Protein AF-A0A9D8XYV6-F1 (afdb_monomer_lite)

pLDDT: mean 86.16, std 15.62, range [28.81, 98.69]

Foldseek 3Di:
DDDDDDDDDPPAPQDLALVVFDDLCPDPVNVPPPVVVLVVLLDQDAAPPQKFKDKQNHTFDWDDDDPPDRDRHSSSSSLVVNEDTEGEDEADAEEMEMEIEHADAEHRYEYEYEYDAPGEYEYEYEYEYAHAYEYEYEYEYEHLYEYEYEYEYAYAYEYEYEEEYEAEANYHYHYHYHYPHYPYYDHHYYYDYHHDD

Sequence (197 aa):
MKEYDALSEPEGISSFDPKAFKDLKKSEEWKYDPIEKVEEFLQPFQPSGCACVLLNGTLVPEGDGQKLLTPKDKVEAQAFSILKRRFRIEIPEGKSRIEVKNEGEEDCILLSLYAKADQNSNVLLTFDGKGKAIYFLEVEAEEESYVSITVLCQGEGERFVYDTTRISSMAKVKRNLLCLGAKFTRYASRAFFSGSH

Radius of gyration: 16.91 Å; chains: 1; bounding box: 41×46×39 Å

Structure (mmCIF, N/CA/C/O backbone):
data_AF-A0A9D8XYV6-F1
#
_entry.id   AF-A0A9D8XYV6-F1
#
loop_
_atom_site.group_PDB
_atom_site.id
_atom_site.type_symbol
_atom_site.label_atom_id
_atom_site.label_alt_id
_atom_site.label_comp_id
_atom_site.label_asym_id
_atom_site.label_entity_id
_atom_site.label_seq_id
_atom_site.pdbx_PDB_ins_code
_atom_site.Cartn_x
_atom_site.Cartn_y
_atom_site.Cartn_z
_atom_site.occupancy
_atom_site.B_iso_or_equiv
_atom_site.auth_seq_id
_atom_site.auth_comp_id
_atom_site.auth_asym_id
_atom_site.auth_atom_id
_atom_site.pdbx_PDB_model_num
ATOM 1 N N . MET A 1 1 ? -17.929 -32.591 15.898 1.00 30.91 1 MET A N 1
ATOM 2 C CA . MET A 1 1 ? -17.000 -31.449 15.985 1.00 30.91 1 MET A CA 1
ATOM 3 C C . MET A 1 1 ? -15.763 -31.836 15.206 1.00 30.91 1 MET A C 1
ATOM 5 O O . MET A 1 1 ? -15.087 -32.762 15.628 1.00 30.91 1 MET A O 1
ATOM 9 N N . LYS A 1 2 ? -15.552 -31.254 14.024 1.00 28.81 2 LYS A N 1
ATOM 10 C CA . LYS A 1 2 ? -14.270 -31.357 13.326 1.00 28.81 2 LYS A CA 1
ATOM 11 C C . LYS A 1 2 ? -13.543 -30.047 13.590 1.00 28.81 2 LYS A C 1
ATOM 13 O O . LYS A 1 2 ? -14.091 -28.995 13.276 1.00 28.81 2 LYS A O 1
ATOM 18 N N . GLU A 1 3 ? -12.385 -30.139 14.229 1.00 29.31 3 GLU A N 1
ATOM 19 C CA . GLU A 1 3 ? -11.374 -29.088 14.206 1.00 29.31 3 GLU A CA 1
ATOM 20 C C . GLU A 1 3 ? -11.062 -28.805 12.732 1.00 29.31 3 GLU A C 1
ATOM 22 O O . GLU A 1 3 ? -10.798 -29.731 11.963 1.00 29.31 3 GLU A O 1
ATOM 27 N N . TYR A 1 4 ? -11.217 -27.551 12.314 1.00 36.53 4 TYR A N 1
ATOM 28 C CA . TYR A 1 4 ? -10.799 -27.110 10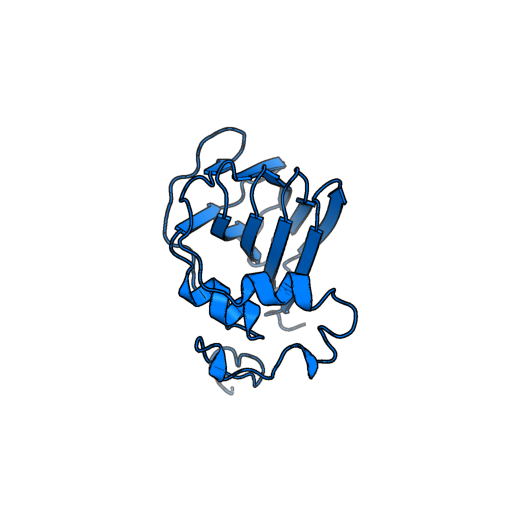.991 1.00 36.53 4 TYR A CA 1
ATOM 29 C C . TYR A 1 4 ? -9.445 -26.433 11.152 1.00 36.53 4 TYR A C 1
ATOM 31 O O . TYR A 1 4 ? -9.344 -25.346 11.719 1.00 36.53 4 TYR A O 1
ATOM 39 N N . ASP A 1 5 ? -8.424 -27.154 10.695 1.00 33.38 5 ASP A N 1
ATOM 40 C CA . ASP A 1 5 ? -7.041 -26.716 10.591 1.00 33.38 5 ASP A CA 1
ATOM 41 C C . ASP A 1 5 ? -6.910 -25.395 9.821 1.00 33.38 5 ASP A C 1
ATOM 43 O O . ASP A 1 5 ? -7.713 -25.059 8.948 1.00 33.38 5 ASP A O 1
ATOM 47 N N . ALA A 1 6 ? -5.857 -24.665 10.183 1.00 38.84 6 ALA A N 1
ATOM 48 C CA . ALA A 1 6 ? -5.434 -23.380 9.653 1.00 38.84 6 ALA A CA 1
ATOM 49 C C . ALA A 1 6 ? -5.696 -23.181 8.146 1.00 38.84 6 ALA A C 1
ATOM 51 O O . ALA A 1 6 ? -5.304 -23.999 7.318 1.00 38.84 6 ALA A O 1
ATOM 52 N N . LEU A 1 7 ? -6.311 -22.031 7.836 1.00 41.44 7 LEU A N 1
ATOM 53 C CA . LEU A 1 7 ? -6.153 -21.216 6.623 1.00 41.44 7 LEU A CA 1
ATOM 54 C C . LEU A 1 7 ? -5.428 -21.931 5.468 1.00 41.44 7 LEU A C 1
ATOM 56 O O . LEU A 1 7 ? -4.206 -21.845 5.351 1.00 41.44 7 LEU A O 1
ATOM 60 N N . SER A 1 8 ? -6.169 -22.585 4.575 1.00 37.12 8 SER A N 1
ATOM 61 C CA . SER A 1 8 ? -5.590 -22.951 3.282 1.00 37.12 8 SER A CA 1
ATOM 62 C C . SER A 1 8 ? -5.507 -21.690 2.425 1.00 37.12 8 SER A C 1
ATOM 64 O O . SER A 1 8 ? -6.519 -21.148 1.975 1.00 37.12 8 SER A O 1
ATOM 66 N N . GLU A 1 9 ? -4.285 -21.190 2.221 1.00 46.75 9 GLU A N 1
ATOM 67 C CA . GLU A 1 9 ? -3.995 -20.307 1.092 1.00 46.75 9 GLU A CA 1
ATOM 68 C C . GLU A 1 9 ? -4.494 -20.995 -0.194 1.00 46.75 9 GLU A C 1
ATOM 70 O O . GLU A 1 9 ? -4.395 -22.223 -0.297 1.00 46.75 9 GLU A O 1
ATOM 75 N N . PRO A 1 10 ? -5.060 -20.261 -1.172 1.00 42.19 10 PRO A N 1
ATOM 76 C CA . PRO A 1 10 ? -5.434 -20.870 -2.445 1.00 42.19 10 PRO A CA 1
ATOM 77 C C . PRO A 1 10 ? -4.218 -21.599 -3.025 1.00 42.19 10 PRO A C 1
ATOM 79 O O . PRO A 1 10 ? -3.118 -21.057 -2.937 1.00 42.19 10 PRO A O 1
ATOM 82 N N . GLU A 1 11 ? -4.425 -22.795 -3.597 1.00 45.16 11 GLU A N 1
ATOM 83 C CA . GLU A 1 11 ? -3.400 -23.633 -4.241 1.00 45.16 11 GLU A CA 1
ATOM 84 C C . GLU A 1 11 ? -2.653 -22.843 -5.328 1.00 45.16 11 GLU A C 1
ATOM 86 O O . GLU A 1 11 ? -2.972 -22.852 -6.516 1.00 45.16 11 GLU A O 1
ATOM 91 N N . GLY A 1 12 ? -1.668 -22.086 -4.882 1.00 50.25 12 GLY A N 1
ATOM 92 C CA . GLY A 1 12 ? -0.782 -21.252 -5.653 1.00 50.25 12 GLY A CA 1
ATOM 93 C C . GLY A 1 12 ? 0.632 -21.653 -5.296 1.00 50.25 12 GLY A C 1
ATOM 94 O O . GLY A 1 12 ? 0.902 -22.238 -4.249 1.00 50.25 12 GLY A O 1
ATOM 95 N N . ILE A 1 13 ? 1.548 -21.374 -6.206 1.00 52.41 13 ILE A N 1
ATOM 96 C CA . ILE A 1 13 ? 2.966 -21.621 -6.003 1.00 52.41 13 ILE A CA 1
ATOM 97 C C . ILE A 1 13 ? 3.395 -20.840 -4.753 1.00 52.41 13 ILE A C 1
ATOM 99 O O . ILE A 1 13 ? 3.546 -19.624 -4.805 1.00 52.41 13 ILE A O 1
ATOM 103 N N . SER A 1 14 ? 3.587 -21.531 -3.627 1.00 60.66 14 SER A N 1
ATOM 104 C CA . SER A 1 14 ? 4.081 -20.950 -2.376 1.00 60.66 14 SER A CA 1
ATOM 105 C C . SER A 1 14 ? 5.594 -20.728 -2.478 1.00 60.66 14 SER A C 1
ATOM 107 O O . SER A 1 14 ? 6.389 -21.350 -1.770 1.00 60.66 14 SER A O 1
ATOM 109 N N . SER A 1 15 ? 6.011 -19.908 -3.443 1.00 69.50 15 SER A N 1
ATOM 110 C CA . SER A 1 15 ? 7.413 -19.630 -3.737 1.00 69.50 15 SER A CA 1
ATOM 111 C C . SER A 1 15 ? 7.666 -18.134 -3.764 1.00 69.50 15 SER A C 1
ATOM 113 O O . SER A 1 15 ? 6.905 -17.361 -4.334 1.00 69.50 15 SER A O 1
ATOM 115 N N . PHE A 1 16 ? 8.796 -17.742 -3.188 1.00 78.12 16 PHE A N 1
ATOM 116 C CA . PHE A 1 16 ? 9.354 -16.402 -3.339 1.00 78.12 16 PHE A CA 1
ATOM 117 C C . PHE A 1 16 ? 10.408 -16.344 -4.455 1.00 78.12 16 PHE A C 1
ATOM 119 O O . PHE A 1 16 ? 10.990 -15.288 -4.680 1.00 78.12 16 PHE A O 1
ATOM 126 N N . ASP A 1 17 ? 10.658 -17.459 -5.155 1.00 82.38 17 ASP A N 1
ATOM 127 C CA . ASP A 1 17 ? 11.537 -17.503 -6.324 1.00 82.38 17 ASP A CA 1
ATOM 128 C C . ASP A 1 17 ? 10.758 -17.085 -7.585 1.00 82.38 17 ASP A C 1
ATOM 130 O O . ASP A 1 17 ? 9.853 -17.817 -8.005 1.00 82.38 17 ASP A O 1
ATOM 134 N N . PRO A 1 18 ? 11.126 -15.971 -8.250 1.00 83.94 18 PRO A N 1
ATOM 135 C CA . PRO A 1 18 ? 10.510 -15.550 -9.508 1.00 83.94 18 PRO A CA 1
ATOM 136 C C . PRO A 1 18 ? 10.532 -16.635 -10.596 1.00 83.94 18 PRO A C 1
ATOM 138 O O . PRO A 1 18 ? 9.658 -16.663 -11.463 1.00 83.94 18 PRO A O 1
ATOM 141 N N . LYS A 1 19 ? 11.507 -17.553 -10.579 1.00 85.25 19 LYS A N 1
ATOM 142 C CA . LYS A 1 19 ? 11.600 -18.647 -11.562 1.00 85.25 19 LYS A CA 1
ATOM 143 C C . LYS A 1 19 ? 10.505 -19.697 -11.406 1.00 85.25 19 LYS A C 1
ATOM 145 O O . LYS A 1 19 ? 10.274 -20.453 -12.345 1.00 85.25 19 LYS A O 1
ATOM 150 N N . ALA A 1 20 ? 9.833 -19.741 -10.259 1.00 85.75 20 ALA A N 1
ATOM 151 C CA . ALA A 1 20 ? 8.717 -20.649 -10.041 1.00 85.75 20 ALA A CA 1
ATOM 152 C C . ALA A 1 20 ? 7.440 -20.194 -10.776 1.00 85.75 20 ALA A C 1
ATOM 154 O O . ALA A 1 20 ? 6.531 -20.994 -10.958 1.00 85.75 20 ALA A O 1
ATOM 155 N N . PHE A 1 21 ? 7.364 -18.940 -11.237 1.00 84.62 21 PHE A N 1
ATOM 156 C CA . PHE A 1 21 ? 6.169 -18.367 -11.860 1.00 84.62 21 PHE A CA 1
ATOM 157 C C . PHE A 1 21 ? 6.215 -18.409 -13.393 1.00 84.62 21 PHE A C 1
ATOM 159 O O . PHE A 1 21 ? 7.282 -18.385 -14.011 1.00 84.62 21 PHE A O 1
ATOM 166 N N . LYS A 1 22 ? 5.030 -18.436 -14.023 1.00 84.00 22 LYS A N 1
ATOM 167 C CA . LYS A 1 22 ? 4.887 -18.359 -15.488 1.00 84.00 22 LYS A CA 1
ATOM 168 C C . LYS A 1 22 ? 5.475 -17.050 -16.028 1.00 84.00 22 LYS A C 1
ATOM 170 O O . LYS A 1 22 ? 5.443 -16.016 -15.365 1.00 84.00 22 LYS A O 1
ATOM 175 N N . ASP A 1 23 ? 5.956 -17.087 -17.269 1.00 82.56 23 ASP A N 1
ATOM 176 C CA . ASP A 1 23 ? 6.369 -15.874 -17.979 1.00 82.56 23 ASP A CA 1
ATOM 177 C C . ASP A 1 23 ? 5.194 -14.900 -18.123 1.00 82.56 23 ASP A C 1
ATOM 179 O O . ASP A 1 23 ? 4.097 -15.308 -18.510 1.00 82.56 23 ASP A O 1
ATOM 183 N N . LEU A 1 24 ? 5.441 -13.606 -17.893 1.00 83.69 24 LEU A N 1
ATOM 184 C CA . LEU A 1 24 ? 4.406 -12.564 -17.949 1.00 83.69 24 LEU A CA 1
ATOM 185 C C . LEU A 1 24 ? 3.713 -12.515 -19.318 1.00 83.69 24 LEU A C 1
ATOM 187 O O . LEU A 1 24 ? 2.492 -12.464 -19.388 1.00 83.69 24 LEU A O 1
ATOM 191 N N . LYS A 1 25 ? 4.481 -12.673 -20.405 1.00 81.19 25 LYS A N 1
ATOM 192 C CA . LYS A 1 25 ? 3.982 -12.749 -21.794 1.00 81.19 25 LYS A CA 1
ATOM 193 C C . LYS A 1 25 ? 2.989 -13.886 -22.052 1.00 81.19 25 LYS A C 1
ATOM 195 O O . LYS A 1 25 ? 2.270 -13.848 -23.044 1.00 81.19 25 LYS A O 1
ATOM 200 N N . LYS A 1 26 ? 2.973 -14.913 -21.200 1.00 82.62 26 LYS A N 1
ATOM 201 C CA . LYS A 1 26 ? 2.073 -16.072 -21.298 1.00 82.62 26 LYS A CA 1
ATOM 202 C C . LYS A 1 26 ? 0.931 -16.010 -20.278 1.00 82.62 26 LYS A C 1
ATOM 204 O O . LYS A 1 26 ? 0.163 -16.965 -20.184 1.00 82.62 26 LYS A O 1
ATOM 209 N N . SER A 1 27 ? 0.850 -14.945 -19.479 1.00 80.75 27 SER A N 1
ATOM 210 C CA . SER A 1 27 ? -0.185 -14.765 -18.465 1.00 80.75 27 SER A CA 1
ATOM 211 C C . SER A 1 27 ? -1.312 -13.882 -18.995 1.00 80.75 27 SER A C 1
ATOM 213 O O . SER A 1 27 ? -1.070 -12.759 -19.434 1.00 80.75 27 SER A O 1
ATOM 215 N N . GLU A 1 28 ? -2.556 -14.361 -18.907 1.00 83.06 28 GLU A N 1
ATOM 216 C CA . GLU A 1 28 ? -3.732 -13.559 -19.274 1.00 83.06 28 GLU A CA 1
ATOM 217 C C . GLU A 1 28 ? -3.875 -12.305 -18.391 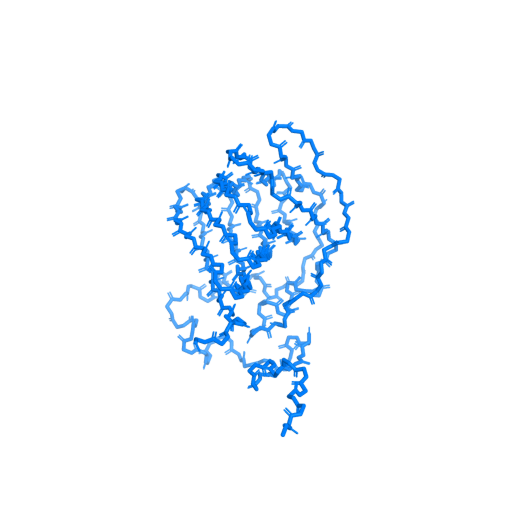1.00 83.06 28 GLU A C 1
ATOM 219 O O . GLU A 1 28 ? -4.374 -11.288 -18.863 1.00 83.06 28 GLU A O 1
ATOM 224 N N . GLU A 1 29 ? -3.380 -12.334 -17.145 1.00 80.19 29 GLU A N 1
ATOM 225 C CA . GLU A 1 29 ? -3.422 -11.193 -16.211 1.00 80.19 29 GLU A CA 1
ATOM 226 C C . GLU A 1 29 ? -2.569 -9.997 -16.655 1.00 80.19 29 GLU A C 1
ATOM 228 O O . GLU A 1 29 ? -2.770 -8.883 -16.171 1.00 80.19 29 GLU A O 1
ATOM 233 N N . TRP A 1 30 ? -1.612 -10.234 -17.553 1.00 84.44 30 TRP A N 1
ATOM 234 C CA . TRP A 1 30 ? -0.643 -9.243 -18.029 1.00 84.44 30 TRP A CA 1
ATOM 235 C C . TRP A 1 30 ? -0.831 -8.897 -19.508 1.00 84.44 30 TRP A C 1
ATOM 237 O O . TRP A 1 30 ? -0.062 -8.132 -20.080 1.00 84.44 30 TRP A O 1
ATOM 247 N N . LYS A 1 31 ? -1.867 -9.452 -20.144 1.00 82.75 31 LYS A N 1
ATOM 248 C CA . LYS A 1 31 ? -2.125 -9.341 -21.585 1.00 82.75 31 LYS A CA 1
ATOM 249 C C . LYS A 1 31 ? -2.317 -7.909 -22.080 1.00 82.75 31 LYS A C 1
ATOM 251 O O . LYS A 1 31 ? -2.006 -7.620 -23.232 1.00 82.75 31 LYS A O 1
ATOM 256 N N . TYR A 1 32 ? -2.884 -7.048 -21.239 1.00 84.44 32 TYR A N 1
ATOM 257 C CA . TYR A 1 32 ? -3.220 -5.664 -21.586 1.00 84.44 32 TYR A CA 1
ATOM 258 C C . TYR A 1 32 ? -2.242 -4.647 -20.997 1.00 84.44 32 TYR A C 1
ATOM 260 O O . TYR A 1 32 ? -2.362 -3.455 -21.277 1.00 84.44 32 TYR A O 1
ATOM 268 N N . ASP A 1 33 ? -1.287 -5.101 -20.189 1.00 84.31 33 ASP A N 1
ATOM 269 C CA . ASP A 1 33 ? -0.252 -4.241 -19.644 1.00 84.31 33 ASP A CA 1
ATOM 270 C C . ASP A 1 33 ? 0.873 -4.052 -20.668 1.00 84.31 33 ASP A C 1
ATOM 272 O O . ASP A 1 33 ? 1.196 -4.984 -21.409 1.00 84.31 33 ASP A O 1
ATOM 276 N N . PRO A 1 34 ? 1.513 -2.872 -20.710 1.00 84.31 34 PRO A N 1
ATOM 277 C CA . PRO A 1 34 ? 2.723 -2.675 -21.498 1.00 84.31 34 PRO A CA 1
ATOM 278 C C . PRO A 1 34 ? 3.847 -3.530 -20.903 1.00 84.31 34 PRO A C 1
ATOM 280 O O . PRO A 1 34 ? 4.519 -3.124 -19.955 1.00 84.31 34 PRO A O 1
ATOM 283 N N . ILE A 1 35 ? 4.025 -4.746 -21.422 1.00 80.94 35 ILE A N 1
ATOM 284 C CA . ILE A 1 35 ? 4.913 -5.751 -20.825 1.00 80.94 35 ILE A CA 1
ATOM 285 C C . ILE A 1 35 ? 6.347 -5.239 -20.731 1.00 80.94 35 ILE A C 1
ATOM 287 O O . ILE A 1 35 ? 7.014 -5.530 -19.749 1.00 80.94 35 ILE A O 1
ATOM 291 N N . GLU A 1 36 ? 6.813 -4.428 -21.679 1.00 80.69 36 GLU A N 1
ATOM 292 C CA . GLU A 1 36 ? 8.155 -3.841 -21.650 1.00 80.69 36 GLU A CA 1
ATOM 293 C C . GLU A 1 36 ? 8.360 -2.983 -20.394 1.00 80.69 36 GLU A C 1
AT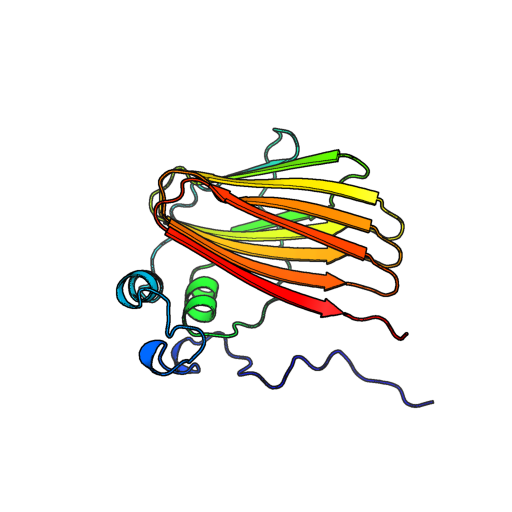OM 295 O O . GLU A 1 36 ? 9.397 -3.071 -19.742 1.00 80.69 36 GLU A O 1
ATOM 300 N N . LYS A 1 37 ? 7.333 -2.214 -20.006 1.00 78.69 37 LYS A N 1
ATOM 301 C CA . LYS A 1 37 ? 7.324 -1.411 -18.776 1.00 78.69 37 LYS A CA 1
ATOM 302 C C . LYS A 1 37 ? 7.301 -2.285 -17.532 1.00 78.69 37 LYS A C 1
ATOM 304 O O . LYS A 1 37 ? 7.954 -1.963 -16.553 1.00 78.69 37 LYS A O 1
ATOM 309 N N . VAL A 1 38 ? 6.574 -3.397 -17.566 1.00 78.62 38 VAL A N 1
ATOM 310 C CA . VAL A 1 38 ? 6.502 -4.352 -16.451 1.00 78.62 38 VAL A CA 1
ATOM 311 C C . VAL A 1 38 ? 7.803 -5.154 -16.309 1.00 78.62 38 VAL A C 1
ATOM 313 O O . VAL A 1 38 ? 8.238 -5.437 -15.196 1.00 78.62 38 VAL A O 1
ATOM 316 N N . GLU A 1 39 ? 8.461 -5.501 -17.414 1.00 79.88 39 GLU A N 1
ATOM 317 C CA . GLU A 1 39 ? 9.737 -6.223 -17.426 1.00 79.88 39 GLU A CA 1
ATOM 318 C C . GLU A 1 39 ? 10.865 -5.404 -16.771 1.00 79.88 39 GLU A C 1
ATOM 320 O O . GLU A 1 39 ? 11.750 -5.997 -16.153 1.00 79.88 39 GLU A O 1
ATOM 325 N N . GLU A 1 40 ? 10.795 -4.065 -16.776 1.00 78.31 40 GLU A N 1
ATOM 326 C CA . GLU A 1 40 ? 11.687 -3.198 -15.980 1.00 78.31 40 GLU A CA 1
ATOM 327 C C . GLU A 1 40 ? 11.590 -3.475 -14.463 1.00 78.31 40 GLU A C 1
ATOM 329 O O . GLU A 1 40 ? 12.517 -3.166 -13.715 1.00 78.31 40 GLU A O 1
ATOM 334 N N . PHE A 1 41 ? 10.494 -4.066 -13.976 1.00 73.94 41 PHE A N 1
ATOM 335 C CA . PHE A 1 41 ? 10.313 -4.459 -12.568 1.00 73.94 41 PHE A CA 1
ATOM 336 C C . PHE A 1 41 ? 10.796 -5.886 -12.280 1.00 73.94 41 PHE A C 1
ATOM 338 O O . PHE A 1 41 ? 10.914 -6.273 -11.119 1.00 73.94 41 PHE A O 1
ATOM 345 N N . LEU A 1 42 ? 11.101 -6.670 -13.319 1.00 77.44 42 LEU A N 1
ATOM 346 C CA . LEU A 1 42 ? 11.757 -7.971 -13.173 1.00 77.44 42 LEU A CA 1
ATOM 347 C C . LEU A 1 42 ? 13.270 -7.842 -12.981 1.00 77.44 42 LEU A C 1
ATOM 349 O O . LEU A 1 42 ? 13.921 -8.813 -12.592 1.00 77.44 42 LEU A O 1
ATOM 353 N N . GLN A 1 43 ? 13.837 -6.668 -13.259 1.00 81.94 43 GLN A N 1
ATOM 354 C CA . GLN A 1 43 ? 15.241 -6.400 -12.997 1.00 81.94 43 GLN A CA 1
ATOM 355 C C . GLN A 1 43 ? 15.418 -6.062 -11.509 1.00 81.94 43 GLN A C 1
ATOM 357 O O . GLN A 1 43 ? 14.763 -5.144 -11.013 1.00 81.94 43 GLN A O 1
ATOM 362 N N . PRO A 1 44 ? 16.267 -6.795 -10.766 1.00 78.69 44 PRO A N 1
ATOM 363 C CA . PRO A 1 44 ? 16.550 -6.450 -9.383 1.00 78.69 44 PRO A CA 1
ATOM 364 C C . PRO A 1 44 ? 17.190 -5.064 -9.327 1.00 78.69 44 PRO A C 1
ATOM 366 O O . PRO A 1 44 ? 18.204 -4.818 -9.978 1.00 78.69 44 PRO A O 1
ATOM 369 N N . PHE A 1 45 ? 16.628 -4.189 -8.501 1.00 87.44 45 PHE A N 1
ATOM 370 C CA . PHE A 1 45 ? 17.232 -2.912 -8.147 1.00 87.44 45 PHE A CA 1
ATOM 371 C C . PHE A 1 45 ? 17.555 -2.877 -6.656 1.00 87.44 45 PHE A C 1
ATOM 373 O O . PHE A 1 45 ? 17.018 -3.653 -5.860 1.00 87.44 45 PHE A O 1
ATOM 380 N N . GLN A 1 46 ? 18.450 -1.973 -6.271 1.00 89.31 46 GLN A N 1
ATOM 381 C CA . GLN A 1 46 ? 18.739 -1.696 -4.871 1.00 89.31 46 GLN A CA 1
ATOM 382 C C . GLN A 1 46 ? 17.838 -0.536 -4.423 1.00 89.31 46 GLN A C 1
ATOM 384 O O . GLN A 1 46 ? 18.031 0.575 -4.913 1.00 89.31 46 GLN A O 1
ATOM 389 N N . PRO A 1 47 ? 16.871 -0.754 -3.507 1.00 91.88 47 PRO A N 1
ATOM 390 C CA . PRO A 1 47 ? 16.009 0.324 -3.037 1.00 91.88 47 PRO A CA 1
ATOM 391 C C . PRO A 1 47 ? 16.829 1.477 -2.459 1.00 91.88 47 PRO A C 1
ATOM 393 O O . PRO A 1 47 ? 17.765 1.248 -1.683 1.00 91.88 47 PRO A O 1
ATOM 396 N N . SER A 1 48 ? 16.455 2.700 -2.832 1.00 93.00 48 SER A N 1
ATOM 397 C CA . SER A 1 48 ? 17.110 3.942 -2.405 1.00 93.00 48 SER A CA 1
ATOM 398 C C . SER A 1 48 ? 16.995 4.194 -0.902 1.00 93.00 48 SER A C 1
ATOM 400 O O . SER A 1 48 ? 17.853 4.853 -0.321 1.00 93.00 48 SER A O 1
ATOM 402 N N . GLY A 1 49 ? 15.945 3.669 -0.260 1.00 92.50 49 GLY A N 1
ATOM 403 C CA . GLY A 1 49 ? 15.671 3.920 1.152 1.00 92.50 49 GLY A CA 1
ATOM 404 C C . GLY A 1 49 ? 15.141 5.329 1.427 1.00 92.50 49 GLY A C 1
ATOM 405 O O . GLY A 1 49 ? 15.070 5.741 2.583 1.00 92.50 49 GLY A O 1
ATOM 406 N N . CYS A 1 50 ? 14.759 6.071 0.385 1.00 93.38 50 CYS A N 1
ATOM 407 C CA . CYS A 1 50 ? 14.277 7.443 0.498 1.00 93.38 50 CYS A CA 1
ATOM 408 C C . CYS A 1 50 ? 12.767 7.539 0.739 1.00 93.38 50 CYS A C 1
ATOM 410 O O . CYS A 1 50 ? 12.279 8.630 1.033 1.00 93.38 50 CYS A O 1
ATOM 412 N N . ALA A 1 51 ? 12.012 6.439 0.628 1.00 93.88 51 ALA A N 1
ATOM 413 C CA . ALA A 1 51 ? 10.594 6.466 0.950 1.00 93.88 51 ALA A CA 1
ATOM 414 C C . ALA A 1 51 ? 10.367 6.755 2.443 1.00 93.88 51 ALA A C 1
ATOM 416 O O . ALA A 1 51 ? 11.035 6.179 3.304 1.00 93.88 51 ALA A O 1
ATOM 417 N N . CYS A 1 52 ? 9.408 7.612 2.770 1.00 95.44 52 CYS A N 1
ATOM 418 C CA . CYS A 1 52 ? 8.976 7.849 4.143 1.00 95.44 52 CYS A CA 1
ATOM 419 C C . CYS A 1 52 ? 7.464 7.673 4.271 1.00 95.44 52 CYS A C 1
ATOM 421 O O . CYS A 1 52 ? 6.716 7.889 3.314 1.00 95.44 52 CYS A O 1
ATOM 423 N N . VAL A 1 53 ? 7.027 7.266 5.463 1.00 98.06 53 VAL A N 1
ATOM 424 C CA . VAL A 1 53 ? 5.614 7.082 5.795 1.00 98.06 53 VAL A CA 1
ATOM 425 C C . VAL A 1 53 ? 5.243 8.062 6.899 1.00 98.06 53 VAL A C 1
ATOM 427 O O . VAL A 1 53 ? 5.927 8.153 7.916 1.00 98.06 53 VAL A O 1
ATOM 430 N N . LEU A 1 54 ? 4.167 8.813 6.691 1.00 98.31 54 LEU A N 1
ATOM 431 C CA . LEU A 1 54 ? 3.648 9.800 7.629 1.00 98.31 54 LEU A CA 1
ATOM 432 C C . LEU A 1 54 ? 2.228 9.408 8.032 1.00 98.31 54 LEU A C 1
ATOM 434 O O . LEU A 1 54 ? 1.391 9.182 7.162 1.00 98.31 54 LEU A O 1
ATOM 438 N N . LEU A 1 55 ? 1.937 9.397 9.330 1.00 98.31 55 LEU A N 1
ATOM 439 C CA . LEU A 1 55 ? 0.586 9.308 9.880 1.00 98.31 55 LEU A CA 1
ATOM 440 C C . LEU A 1 55 ? 0.221 10.671 10.466 1.00 98.31 55 LEU A C 1
ATOM 442 O O . LEU A 1 55 ? 0.857 11.139 11.407 1.00 98.31 55 LEU A O 1
ATOM 446 N N . ASN A 1 56 ? -0.789 11.326 9.896 1.00 98.00 56 ASN A N 1
ATOM 447 C CA . ASN A 1 56 ? -1.235 12.664 10.296 1.00 98.00 56 ASN A CA 1
ATOM 448 C C . ASN A 1 56 ? -0.073 13.679 10.377 1.00 98.00 56 ASN A C 1
ATOM 450 O O . ASN A 1 56 ? -0.012 14.505 11.283 1.00 98.00 56 ASN A O 1
ATOM 454 N N . GLY A 1 57 ? 0.875 13.589 9.436 1.00 97.69 57 GLY A N 1
ATOM 455 C CA . GLY A 1 57 ? 2.064 14.446 9.365 1.00 97.69 57 GLY A CA 1
ATOM 456 C C . GLY A 1 57 ? 3.228 14.035 10.276 1.00 97.69 57 GLY A C 1
ATOM 457 O O . GLY A 1 57 ? 4.286 14.653 10.208 1.00 97.69 57 GLY A O 1
ATOM 458 N N . THR A 1 58 ? 3.072 12.988 11.089 1.00 97.88 58 THR A N 1
ATOM 459 C CA . THR A 1 58 ? 4.124 12.467 11.973 1.00 97.88 58 THR A CA 1
ATOM 460 C C . THR A 1 58 ? 4.818 11.276 11.324 1.00 97.88 58 THR A C 1
ATOM 462 O O . THR A 1 58 ? 4.150 10.392 10.791 1.00 97.88 58 THR A O 1
ATOM 465 N N . LEU A 1 59 ? 6.152 11.242 11.369 1.00 97.56 59 LEU A N 1
ATOM 466 C CA . LEU A 1 59 ? 6.945 10.155 10.795 1.00 97.56 59 LEU A CA 1
ATOM 467 C C . LEU A 1 59 ? 6.650 8.828 11.500 1.00 97.56 59 LEU A C 1
ATOM 469 O O . LEU A 1 59 ? 6.746 8.729 12.723 1.00 97.56 59 LEU A O 1
ATOM 473 N N . VAL A 1 60 ? 6.323 7.811 10.710 1.00 96.62 60 VAL A N 1
ATOM 474 C CA . VAL A 1 60 ? 6.160 6.435 11.171 1.00 96.62 60 VAL A CA 1
ATOM 475 C C . VAL A 1 60 ? 7.525 5.748 11.079 1.00 96.62 60 VAL A C 1
ATOM 477 O O . VAL A 1 60 ? 8.103 5.711 9.988 1.00 96.62 60 VAL A O 1
ATOM 480 N N . PRO A 1 61 ? 8.074 5.232 12.193 1.00 95.00 61 PRO A N 1
ATOM 481 C CA . PRO A 1 61 ? 9.335 4.504 12.157 1.00 95.00 61 PRO A CA 1
ATOM 482 C C . PRO A 1 61 ? 9.183 3.190 11.385 1.00 95.00 61 PRO A C 1
ATOM 484 O O . PRO A 1 61 ? 8.100 2.603 11.327 1.00 95.00 61 PRO A O 1
ATOM 487 N N . GLU A 1 62 ? 10.287 2.711 10.815 1.00 93.50 62 GLU A N 1
ATOM 488 C CA . GLU A 1 62 ? 10.338 1.347 10.294 1.00 93.50 62 GLU A CA 1
ATOM 489 C C . GLU A 1 62 ? 10.130 0.347 11.435 1.00 93.50 62 GLU A C 1
ATOM 491 O O . GLU A 1 62 ? 10.593 0.550 12.559 1.00 93.50 62 GLU A O 1
ATOM 496 N N . GLY A 1 63 ? 9.421 -0.734 11.145 1.00 83.19 63 GLY A N 1
ATOM 497 C CA . GLY A 1 63 ? 9.095 -1.762 12.122 1.00 83.19 63 GLY A CA 1
ATOM 498 C C . GLY A 1 63 ? 8.651 -3.046 11.445 1.00 83.19 63 GLY A C 1
ATOM 499 O O . GLY A 1 63 ? 8.603 -3.138 10.218 1.00 83.19 63 GLY A O 1
ATOM 500 N N . ASP A 1 64 ? 8.311 -4.052 12.241 1.00 73.75 64 ASP A N 1
ATOM 501 C CA . ASP A 1 64 ? 7.917 -5.348 11.702 1.00 73.75 64 ASP A CA 1
ATOM 502 C C . ASP A 1 64 ? 6.541 -5.270 11.022 1.00 73.75 64 ASP A C 1
ATOM 504 O O . ASP A 1 64 ? 5.491 -5.173 11.661 1.00 73.75 64 ASP A O 1
ATOM 508 N N . GLY A 1 65 ? 6.549 -5.327 9.690 1.00 61.47 65 GLY A N 1
ATOM 509 C CA . GLY A 1 65 ? 5.383 -5.695 8.889 1.00 61.47 65 GLY A CA 1
ATOM 510 C C . GLY A 1 65 ? 5.237 -7.214 8.886 1.00 61.47 65 GLY A C 1
ATOM 511 O O . GLY A 1 65 ? 6.239 -7.933 8.826 1.00 61.47 65 GLY A O 1
ATOM 512 N N . GLN A 1 66 ? 4.010 -7.722 8.964 1.00 60.50 66 GLN A N 1
ATOM 513 C CA . GLN A 1 66 ? 3.811 -9.163 8.833 1.00 60.50 66 GLN A CA 1
ATOM 514 C C . GLN A 1 66 ? 4.070 -9.585 7.377 1.00 60.50 66 GLN A C 1
ATOM 516 O O . GLN A 1 66 ? 3.818 -8.835 6.447 1.00 60.50 66 GLN A O 1
ATOM 521 N N . LYS A 1 67 ? 4.619 -10.784 7.153 1.00 57.84 67 LYS A N 1
ATOM 522 C CA . LYS A 1 67 ? 4.644 -11.395 5.814 1.00 57.84 67 LYS A CA 1
ATOM 523 C C . LYS A 1 67 ? 3.303 -12.086 5.607 1.00 57.84 67 LYS A C 1
ATOM 525 O O . LYS A 1 67 ? 3.190 -13.280 5.867 1.00 57.84 67 LYS A O 1
ATOM 530 N N . LEU A 1 68 ? 2.279 -11.335 5.215 1.00 57.44 68 LEU A N 1
ATOM 531 C CA . LEU A 1 68 ? 0.950 -11.905 4.976 1.00 57.44 68 LEU A CA 1
ATOM 532 C C . LEU A 1 68 ? 0.711 -12.288 3.520 1.00 57.44 68 LEU A C 1
ATOM 534 O O . LEU A 1 68 ? -0.301 -12.914 3.197 1.00 57.44 68 LEU A O 1
ATOM 538 N N . LEU A 1 69 ? 1.643 -11.900 2.662 1.00 67.69 69 LEU A N 1
ATOM 539 C CA . LEU A 1 69 ? 1.573 -12.023 1.225 1.00 67.69 69 LEU A CA 1
ATOM 540 C C . LEU A 1 69 ? 2.472 -13.149 0.715 1.00 67.69 69 LEU A C 1
ATOM 542 O O . LEU A 1 69 ? 3.701 -13.066 0.771 1.00 67.69 69 LEU A O 1
ATOM 546 N N . THR A 1 70 ? 1.834 -14.153 0.126 1.00 76.06 70 THR A N 1
ATOM 547 C CA . THR A 1 70 ? 2.479 -15.069 -0.814 1.00 76.06 70 THR A CA 1
ATOM 548 C C . THR A 1 70 ? 2.445 -14.429 -2.209 1.00 76.06 70 THR A C 1
ATOM 550 O O . THR A 1 70 ? 1.369 -13.970 -2.637 1.00 76.06 70 THR A O 1
ATOM 553 N N . PRO A 1 71 ? 3.591 -14.352 -2.916 1.00 84.44 71 PRO A N 1
ATOM 554 C CA . PRO A 1 71 ? 3.640 -13.807 -4.264 1.00 84.44 71 PRO A CA 1
ATOM 555 C C . PRO A 1 71 ? 2.720 -14.582 -5.205 1.00 84.44 71 PRO A C 1
ATOM 557 O O . PRO A 1 71 ? 2.709 -15.812 -5.189 1.00 84.44 71 PRO A O 1
ATOM 560 N N . LYS A 1 72 ? 1.955 -13.875 -6.037 1.00 83.19 72 LYS A N 1
ATOM 561 C CA . LYS A 1 72 ? 1.101 -14.512 -7.056 1.00 83.19 72 LYS A CA 1
ATOM 562 C C . LYS A 1 72 ? 1.731 -14.611 -8.429 1.00 83.19 72 LYS A C 1
ATOM 564 O O . LYS A 1 72 ? 1.343 -15.464 -9.226 1.00 83.19 72 LYS A O 1
ATOM 569 N N . ASP A 1 73 ? 2.700 -13.755 -8.696 1.00 84.38 73 ASP A N 1
ATOM 570 C CA . ASP A 1 73 ? 3.383 -13.713 -9.968 1.00 84.38 73 ASP A CA 1
ATOM 571 C C . ASP A 1 73 ? 4.867 -13.391 -9.803 1.00 84.38 73 ASP A C 1
ATOM 573 O O . ASP A 1 73 ? 5.405 -13.190 -8.709 1.00 84.38 73 ASP A O 1
ATOM 577 N N . LYS A 1 74 ? 5.533 -13.359 -10.952 1.00 87.38 74 LYS A N 1
ATOM 578 C CA . LYS A 1 74 ? 6.965 -13.137 -11.065 1.00 87.38 74 LYS A CA 1
ATOM 579 C C . LYS A 1 74 ? 7.396 -11.746 -10.590 1.00 87.38 74 LYS A C 1
ATOM 581 O O . LYS A 1 74 ? 8.494 -11.621 -10.053 1.00 87.38 74 LYS A O 1
ATOM 586 N N . VAL A 1 75 ? 6.566 -10.719 -10.789 1.00 87.38 75 VAL A N 1
ATOM 587 C CA . VAL A 1 75 ? 6.875 -9.337 -10.394 1.00 87.38 75 VAL A CA 1
ATOM 588 C C . VAL A 1 75 ? 6.749 -9.195 -8.887 1.00 87.38 75 VAL A C 1
ATOM 590 O O . VAL A 1 75 ? 7.658 -8.662 -8.258 1.00 87.38 75 VAL A O 1
ATOM 593 N N . GLU A 1 76 ? 5.675 -9.722 -8.295 1.00 88.31 76 GLU A N 1
ATOM 594 C CA . GLU A 1 76 ? 5.526 -9.778 -6.842 1.00 88.31 76 GLU A CA 1
ATOM 595 C C . GLU A 1 76 ? 6.697 -10.535 -6.207 1.00 88.31 76 GLU A C 1
ATOM 597 O O . GLU A 1 76 ? 7.322 -10.020 -5.283 1.00 88.31 76 GLU A O 1
ATOM 602 N N . ALA A 1 77 ? 7.055 -11.717 -6.724 1.00 88.38 77 ALA A N 1
ATOM 603 C CA . ALA A 1 77 ? 8.159 -12.514 -6.187 1.00 88.38 77 ALA A CA 1
ATOM 604 C C . ALA A 1 77 ? 9.497 -11.760 -6.261 1.00 88.38 77 ALA A C 1
ATOM 606 O O . ALA A 1 77 ? 10.258 -11.728 -5.289 1.00 88.38 77 ALA A O 1
ATOM 607 N N . GLN A 1 78 ? 9.759 -11.085 -7.385 1.00 89.00 78 GLN A N 1
ATOM 608 C CA . GLN A 1 78 ? 10.953 -10.261 -7.556 1.00 89.00 78 GLN A CA 1
ATOM 609 C C . GLN A 1 78 ? 10.953 -9.080 -6.579 1.00 89.00 78 GLN A C 1
ATOM 611 O O . GLN A 1 78 ? 11.958 -8.834 -5.910 1.00 89.00 78 GLN A O 1
ATOM 616 N N . ALA A 1 79 ? 9.826 -8.388 -6.441 1.00 90.06 79 ALA A N 1
ATOM 617 C CA . ALA A 1 79 ? 9.664 -7.279 -5.512 1.00 90.06 79 ALA A CA 1
ATOM 618 C C . ALA A 1 79 ? 9.847 -7.719 -4.049 1.00 90.06 79 ALA A C 1
ATOM 620 O O . ALA A 1 79 ? 10.513 -7.029 -3.277 1.00 90.06 79 ALA A O 1
ATOM 621 N N . PHE A 1 80 ? 9.355 -8.904 -3.674 1.00 88.06 80 PHE A N 1
ATOM 622 C CA . PHE A 1 80 ? 9.595 -9.492 -2.356 1.00 88.06 80 PHE A CA 1
ATOM 623 C C . PHE A 1 80 ? 11.071 -9.791 -2.094 1.00 88.06 80 PHE A C 1
ATOM 625 O O . PHE A 1 80 ? 11.525 -9.631 -0.961 1.00 88.06 80 PHE A O 1
ATOM 632 N N . SER A 1 81 ? 11.830 -10.195 -3.117 1.00 87.06 81 SER A N 1
ATOM 633 C CA . SER A 1 81 ? 13.264 -10.478 -2.971 1.00 87.06 81 SER A CA 1
ATOM 634 C C . SER A 1 81 ? 14.098 -9.230 -2.641 1.00 87.06 81 SER A C 1
ATOM 636 O O . SER A 1 81 ? 15.133 -9.338 -1.983 1.00 87.06 81 SER A O 1
ATOM 638 N N . ILE A 1 82 ? 13.629 -8.041 -3.042 1.00 88.44 82 ILE A N 1
ATOM 639 C CA . ILE A 1 82 ? 14.290 -6.751 -2.779 1.00 88.44 82 ILE A CA 1
ATOM 640 C C . ILE A 1 82 ? 13.652 -5.971 -1.618 1.00 88.44 82 ILE A C 1
ATOM 642 O O . ILE A 1 82 ? 14.190 -4.945 -1.200 1.00 88.44 82 ILE A O 1
ATOM 646 N N . LEU A 1 83 ? 12.523 -6.446 -1.081 1.00 90.25 83 LEU A N 1
ATOM 647 C CA . LEU A 1 83 ? 11.780 -5.794 -0.006 1.00 90.25 83 LEU A CA 1
ATOM 648 C C . LEU A 1 83 ? 12.567 -5.821 1.313 1.00 90.25 83 LEU A C 1
ATOM 650 O O . LEU A 1 83 ? 12.610 -6.830 2.030 1.00 90.25 83 LEU A O 1
ATOM 654 N N . LYS A 1 84 ? 13.135 -4.668 1.669 1.00 87.88 84 LYS A N 1
ATOM 655 C CA . LYS A 1 84 ? 13.910 -4.482 2.906 1.00 87.88 84 LYS A CA 1
ATOM 656 C C . LYS A 1 84 ? 13.158 -3.694 3.978 1.00 87.88 84 LYS A C 1
ATOM 658 O O . LYS A 1 84 ? 13.375 -3.952 5.156 1.00 87.88 84 LYS A O 1
ATOM 663 N N . ARG A 1 85 ? 12.265 -2.786 3.578 1.00 91.69 85 ARG A N 1
ATOM 664 C CA . ARG A 1 85 ? 11.683 -1.764 4.459 1.00 91.69 85 ARG A CA 1
ATOM 665 C C . ARG A 1 85 ? 10.211 -2.030 4.727 1.00 91.69 85 ARG A C 1
ATOM 667 O O . ARG A 1 85 ? 9.454 -2.353 3.809 1.00 91.69 85 ARG A O 1
ATOM 674 N N . ARG A 1 86 ? 9.819 -1.924 5.993 1.00 94.12 86 ARG A N 1
ATOM 675 C CA . ARG A 1 86 ? 8.486 -2.295 6.473 1.00 94.12 86 ARG A CA 1
ATOM 676 C C . ARG A 1 86 ? 7.974 -1.253 7.455 1.00 94.12 86 ARG A C 1
ATOM 678 O O . ARG A 1 86 ? 8.730 -0.731 8.269 1.00 94.12 86 ARG A O 1
ATOM 685 N N . PHE A 1 87 ? 6.683 -0.978 7.365 1.00 95.06 87 PHE A N 1
ATOM 686 C CA . PHE A 1 87 ? 5.980 -0.020 8.199 1.00 95.06 87 PHE A CA 1
ATOM 687 C C . PHE A 1 87 ? 4.691 -0.662 8.680 1.00 95.06 87 PHE A C 1
ATOM 689 O O . PHE A 1 87 ? 3.966 -1.270 7.892 1.00 95.06 87 PHE A O 1
ATOM 696 N N . ARG A 1 88 ? 4.397 -0.508 9.967 1.00 94.44 88 ARG A N 1
ATOM 697 C CA . ARG A 1 88 ? 3.166 -1.004 10.575 1.00 94.44 88 ARG A CA 1
ATOM 698 C C . ARG A 1 88 ? 2.428 0.153 11.226 1.00 94.44 88 ARG A C 1
ATOM 700 O O . ARG A 1 88 ? 3.021 0.913 11.987 1.00 94.44 88 ARG A O 1
ATOM 707 N N . ILE A 1 89 ? 1.141 0.274 10.927 1.00 95.81 89 ILE A N 1
ATOM 708 C CA . ILE A 1 89 ? 0.264 1.311 11.464 1.00 95.81 89 ILE A CA 1
ATOM 709 C C . ILE A 1 89 ? -0.998 0.645 12.004 1.00 95.81 89 ILE A C 1
ATOM 711 O O . ILE A 1 89 ? -1.763 0.039 11.257 1.00 95.81 89 ILE A O 1
ATOM 715 N N . GLU A 1 90 ? -1.232 0.801 13.303 1.00 95.88 90 GLU A N 1
ATOM 716 C CA . GLU A 1 90 ? -2.576 0.666 13.856 1.00 95.88 90 GLU A CA 1
ATOM 717 C C . GLU A 1 90 ? -3.378 1.899 13.435 1.00 95.88 90 GLU A C 1
ATOM 719 O O . GLU A 1 90 ? -2.971 3.032 13.705 1.00 95.88 90 GLU A O 1
ATOM 724 N N . ILE A 1 91 ? -4.475 1.687 12.713 1.00 95.81 91 ILE A N 1
ATOM 725 C CA . ILE A 1 91 ? -5.295 2.769 12.185 1.00 95.81 91 ILE A CA 1
ATOM 726 C C . ILE A 1 91 ? -6.048 3.413 13.359 1.00 95.81 91 ILE A C 1
ATOM 728 O O . ILE A 1 91 ? -6.785 2.724 14.061 1.00 95.81 91 ILE A O 1
ATOM 732 N N . PRO A 1 92 ? -5.915 4.732 13.578 1.00 96.06 92 PRO A N 1
ATOM 733 C CA . PRO A 1 92 ? -6.698 5.407 14.604 1.00 96.06 92 PRO A CA 1
ATOM 734 C C . PRO A 1 92 ? -8.207 5.366 14.318 1.00 96.06 92 PRO A C 1
ATOM 736 O O . PRO A 1 92 ? -8.641 5.408 13.159 1.00 96.06 92 PRO A O 1
ATOM 739 N N . GLU A 1 93 ? -9.004 5.378 15.387 1.00 96.88 93 GLU A N 1
ATOM 740 C CA . GLU A 1 93 ? -10.450 5.617 15.326 1.00 96.88 93 GLU A CA 1
ATOM 741 C C . GLU A 1 93 ? -10.744 6.973 14.658 1.00 96.88 93 GLU A C 1
ATOM 743 O O . GLU A 1 93 ? -10.044 7.968 14.880 1.00 96.88 93 GLU A O 1
ATOM 748 N N . GLY A 1 94 ? -11.798 7.044 13.845 1.00 97.31 94 GLY A N 1
ATOM 749 C CA . GLY A 1 94 ? -12.202 8.281 13.183 1.00 97.31 94 GLY A CA 1
ATOM 750 C C . GLY A 1 94 ? -11.448 8.539 11.878 1.00 97.31 94 GLY A C 1
ATOM 751 O O . GLY A 1 94 ? -11.465 7.706 10.978 1.00 97.31 94 GLY A O 1
ATOM 752 N N . LYS A 1 95 ? -10.875 9.737 11.697 1.00 98.06 95 LYS A N 1
ATOM 753 C CA . LYS A 1 95 ? -10.250 10.160 10.428 1.00 98.06 95 LYS A CA 1
ATOM 754 C C . LYS A 1 95 ? -8.733 10.206 10.547 1.00 98.06 95 LYS A C 1
ATOM 756 O O . LYS A 1 95 ? -8.214 10.889 11.423 1.00 98.06 95 LYS A O 1
ATOM 761 N N . SER A 1 96 ? -8.045 9.570 9.603 1.00 98.12 96 SER A N 1
ATOM 762 C CA . SER A 1 96 ? -6.585 9.585 9.508 1.00 98.12 96 SER A CA 1
ATOM 763 C C . SER A 1 96 ? -6.107 9.840 8.082 1.00 98.12 96 SER A C 1
ATOM 765 O O . SER A 1 96 ? -6.746 9.446 7.105 1.00 98.12 96 SER A O 1
ATOM 767 N N . ARG A 1 97 ? -4.953 10.493 7.964 1.00 98.56 97 ARG A N 1
ATOM 768 C CA . ARG A 1 97 ? -4.217 10.680 6.715 1.00 98.56 97 ARG A CA 1
ATOM 769 C C . ARG A 1 97 ? -2.900 9.925 6.803 1.00 98.56 97 ARG A C 1
ATOM 771 O O . ARG A 1 97 ? -2.121 10.164 7.720 1.00 98.56 97 ARG A O 1
ATOM 778 N N . ILE A 1 98 ? -2.656 9.048 5.839 1.00 98.69 98 ILE A N 1
ATOM 779 C CA . ILE A 1 98 ? -1.402 8.319 5.686 1.00 98.69 98 ILE A CA 1
ATOM 780 C C . ILE A 1 98 ? -0.772 8.759 4.370 1.00 98.69 98 ILE A C 1
ATOM 782 O O . ILE A 1 98 ? -1.409 8.700 3.321 1.00 98.69 98 ILE A O 1
ATOM 786 N N . GLU A 1 99 ? 0.470 9.220 4.414 1.00 98.19 99 GLU A N 1
ATOM 787 C CA . GLU A 1 99 ? 1.218 9.616 3.222 1.00 98.19 99 GLU A CA 1
ATOM 788 C C . GLU A 1 99 ? 2.462 8.754 3.101 1.00 98.19 99 GLU A C 1
ATOM 790 O O . GLU A 1 99 ? 3.254 8.661 4.034 1.00 98.19 99 GLU A O 1
ATOM 795 N N . VAL A 1 100 ? 2.648 8.166 1.929 1.00 97.44 100 VAL A N 1
ATOM 796 C CA . VAL A 1 100 ? 3.866 7.479 1.533 1.00 97.44 100 VAL A CA 1
ATOM 797 C C . VAL A 1 100 ? 4.516 8.315 0.442 1.00 97.44 100 VAL A C 1
ATOM 799 O O . VAL A 1 100 ? 3.952 8.455 -0.644 1.00 97.44 100 VAL A O 1
ATOM 802 N N . LYS A 1 101 ? 5.686 8.889 0.727 1.00 95.44 101 LYS A N 1
ATOM 803 C CA . LYS A 1 101 ? 6.414 9.760 -0.209 1.00 95.44 101 LYS A CA 1
ATOM 804 C C . LYS A 1 101 ? 7.723 9.113 -0.610 1.00 95.44 101 LYS A C 1
ATOM 806 O O . LYS A 1 101 ? 8.511 8.789 0.269 1.00 95.44 101 LYS A O 1
ATOM 811 N N . ASN A 1 102 ? 7.958 8.946 -1.910 1.00 94.25 102 ASN A N 1
ATOM 812 C CA . ASN A 1 102 ? 9.237 8.487 -2.451 1.00 94.25 102 ASN A CA 1
ATOM 813 C C . ASN A 1 102 ? 9.973 9.614 -3.199 1.00 94.25 102 ASN A C 1
ATOM 815 O O . ASN A 1 102 ? 9.634 9.939 -4.337 1.00 94.25 102 ASN A O 1
ATOM 819 N N . GLU A 1 103 ? 11.014 10.169 -2.581 1.00 92.94 103 GLU A N 1
ATOM 820 C CA . GLU A 1 103 ? 11.898 11.159 -3.220 1.00 92.94 103 GLU A CA 1
ATOM 821 C C . GLU A 1 103 ? 13.145 10.531 -3.869 1.00 92.94 103 GLU A C 1
ATOM 823 O O . GLU A 1 103 ? 13.924 11.241 -4.502 1.00 92.94 103 GLU A O 1
ATOM 828 N N . GLY A 1 104 ? 13.350 9.218 -3.716 1.00 91.00 104 GLY A N 1
ATOM 829 C CA . GLY A 1 104 ? 14.442 8.488 -4.361 1.00 91.00 104 GLY A CA 1
ATOM 830 C C . GLY A 1 104 ? 14.097 8.063 -5.787 1.00 91.00 104 GLY A C 1
ATOM 831 O O . GLY A 1 104 ? 12.986 8.294 -6.256 1.00 91.00 104 GLY A O 1
ATOM 832 N N . GLU A 1 105 ? 15.048 7.423 -6.470 1.00 92.81 105 GLU A N 1
ATOM 833 C CA . GLU A 1 105 ? 14.888 6.948 -7.855 1.00 92.81 105 GLU A CA 1
ATOM 834 C C . GLU A 1 105 ? 14.029 5.679 -7.943 1.00 92.81 105 GLU A C 1
ATOM 836 O O . GLU A 1 105 ? 13.055 5.645 -8.694 1.00 92.81 105 GLU A O 1
ATOM 841 N N . GLU A 1 106 ? 14.345 4.667 -7.131 1.00 93.31 106 GLU A N 1
ATOM 842 C CA . GLU A 1 106 ? 13.582 3.423 -7.005 1.00 93.31 106 GLU A CA 1
ATOM 843 C C . GLU A 1 106 ? 13.435 3.035 -5.524 1.00 93.31 106 GLU A C 1
ATOM 845 O O . GLU A 1 106 ? 14.391 3.131 -4.748 1.00 93.31 106 GLU A O 1
ATOM 850 N N . ASP A 1 107 ? 12.246 2.605 -5.095 1.00 94.62 107 ASP A N 1
ATOM 851 C CA . ASP A 1 107 ? 12.034 2.072 -3.739 1.00 94.62 107 ASP A CA 1
ATOM 852 C C . ASP A 1 107 ? 11.027 0.905 -3.723 1.00 94.62 107 ASP A C 1
ATOM 854 O O . ASP A 1 107 ? 10.214 0.733 -4.636 1.00 94.62 107 ASP A O 1
ATOM 858 N N . CYS A 1 108 ? 11.106 0.076 -2.684 1.00 94.12 108 CYS A N 1
ATOM 859 C CA . CYS A 1 108 ? 10.215 -1.054 -2.444 1.00 94.12 108 CYS A CA 1
ATOM 860 C C . CYS A 1 108 ? 9.922 -1.154 -0.945 1.00 94.12 108 CYS A C 1
ATOM 862 O O . CYS A 1 108 ? 10.827 -1.439 -0.151 1.00 94.12 108 CYS A O 1
ATOM 864 N N . ILE A 1 109 ? 8.665 -0.927 -0.556 1.00 94.19 109 ILE A N 1
ATOM 865 C CA . ILE A 1 109 ? 8.253 -0.947 0.852 1.00 94.19 109 ILE A CA 1
ATOM 866 C C . ILE A 1 109 ? 6.996 -1.786 1.070 1.00 94.19 109 ILE A C 1
ATOM 868 O O . ILE A 1 109 ? 6.170 -1.955 0.173 1.00 94.19 109 ILE A O 1
ATOM 872 N N . LEU A 1 110 ? 6.831 -2.251 2.305 1.00 94.94 110 LEU A N 1
ATOM 873 C CA . LEU A 1 110 ? 5.607 -2.861 2.808 1.00 94.94 110 LEU A CA 1
ATOM 874 C C . LEU A 1 110 ? 4.982 -1.943 3.856 1.00 94.94 110 LEU A C 1
ATOM 876 O O . LEU A 1 110 ? 5.646 -1.557 4.816 1.00 94.94 110 LEU A O 1
ATOM 880 N N . LEU A 1 111 ? 3.708 -1.627 3.672 1.00 96.00 111 LEU A N 1
ATOM 881 C CA . LEU A 1 111 ? 2.878 -0.874 4.594 1.00 96.00 111 LEU A CA 1
ATOM 882 C C . LEU A 1 111 ? 1.738 -1.773 5.077 1.00 96.00 111 LEU A C 1
ATOM 884 O O . LEU A 1 111 ? 0.813 -2.053 4.319 1.00 96.00 111 LEU A O 1
ATOM 888 N N . SER A 1 112 ? 1.793 -2.195 6.337 1.00 95.50 112 SER A N 1
ATOM 889 C CA . SER A 1 112 ? 0.728 -2.957 6.990 1.00 95.50 112 SER A CA 1
ATOM 890 C C . SER A 1 112 ? -0.146 -2.013 7.822 1.00 95.50 112 SER A C 1
ATOM 892 O O . SER A 1 112 ? 0.331 -1.371 8.759 1.00 95.50 112 SER A O 1
ATOM 894 N N . LEU A 1 113 ? -1.428 -1.932 7.483 1.00 95.69 113 LEU A N 1
ATOM 895 C CA . LEU A 1 113 ? -2.464 -1.191 8.192 1.00 95.69 113 LEU A CA 1
ATOM 896 C C . LEU A 1 113 ? -3.373 -2.174 8.930 1.00 95.69 113 LEU A C 1
ATOM 898 O O . LEU A 1 113 ? -3.811 -3.166 8.353 1.00 95.69 113 LEU A O 1
ATOM 902 N N . TYR A 1 114 ? -3.687 -1.891 10.185 1.00 93.81 114 TYR A N 1
ATOM 903 C CA . TYR A 1 114 ? -4.508 -2.774 11.007 1.00 93.81 114 TYR A CA 1
ATOM 904 C C . TYR A 1 114 ? -5.554 -1.973 11.783 1.00 93.81 114 TYR A C 1
ATOM 906 O O . TYR A 1 114 ? -5.203 -1.013 12.469 1.00 93.81 114 TYR A O 1
ATOM 914 N N . ALA A 1 115 ? -6.824 -2.352 11.651 1.00 95.69 115 ALA A N 1
ATOM 915 C CA . ALA A 1 115 ? -7.934 -1.818 12.434 1.00 95.69 115 ALA A CA 1
ATOM 916 C C . ALA A 1 115 ? -8.367 -2.849 13.477 1.00 95.69 115 ALA A C 1
ATOM 918 O O . ALA A 1 115 ? -8.635 -4.000 13.125 1.00 95.69 115 ALA A O 1
ATOM 919 N N . LYS A 1 116 ? -8.438 -2.417 14.739 1.00 96.38 116 LYS A N 1
ATOM 920 C CA . LYS A 1 116 ? -8.868 -3.251 15.865 1.00 96.38 116 LYS A CA 1
ATOM 921 C C . LYS A 1 116 ? -10.357 -3.553 15.805 1.00 96.38 116 LYS A C 1
ATOM 923 O O . LYS A 1 116 ? -11.120 -2.843 15.144 1.00 96.38 116 LYS A O 1
ATOM 928 N N . ALA A 1 117 ? -10.755 -4.578 16.550 1.00 95.62 117 ALA A N 1
ATOM 929 C CA . ALA A 1 117 ? -12.153 -4.923 16.734 1.00 95.62 117 ALA A CA 1
ATOM 930 C C . ALA A 1 117 ? -12.981 -3.705 17.177 1.00 95.62 117 ALA A C 1
ATOM 932 O O . ALA A 1 117 ? -12.487 -2.826 17.892 1.00 95.62 117 ALA A O 1
ATOM 933 N N . ASP A 1 118 ? -14.224 -3.646 16.700 1.00 96.06 118 ASP A N 1
ATOM 934 C CA . ASP A 1 118 ? -15.202 -2.588 16.996 1.00 96.06 118 ASP A CA 1
ATOM 935 C C . ASP A 1 118 ? -14.808 -1.151 16.564 1.00 96.06 118 ASP A C 1
ATOM 937 O O . ASP A 1 118 ? -15.543 -0.198 16.846 1.00 96.06 118 ASP A O 1
ATOM 941 N N . GLN A 1 119 ? -13.680 -0.949 15.865 1.00 96.38 119 GLN A N 1
ATOM 942 C CA . GLN A 1 119 ? -13.254 0.383 15.406 1.00 96.38 119 GLN A CA 1
ATOM 943 C C . GLN A 1 119 ? -13.964 0.846 14.133 1.00 96.38 119 GLN A C 1
ATOM 945 O O . GLN A 1 119 ? -14.229 0.064 13.221 1.00 96.38 119 GLN A O 1
ATOM 950 N N . ASN A 1 120 ? -14.185 2.159 14.021 1.00 98.06 120 ASN A N 1
ATOM 951 C CA . ASN A 1 120 ? -14.663 2.831 12.817 1.00 98.06 120 ASN A CA 1
ATOM 952 C C . ASN A 1 120 ? -13.616 3.830 12.303 1.00 98.06 120 ASN A C 1
ATOM 954 O O . ASN A 1 120 ? -13.498 4.965 12.774 1.00 98.06 120 ASN A O 1
ATOM 958 N N . SER A 1 121 ? -12.900 3.446 11.249 1.00 98.31 121 SER A N 1
ATOM 959 C CA . SER A 1 121 ? -11.793 4.224 10.692 1.00 98.31 121 SER A CA 1
ATOM 960 C C . SER A 1 121 ? -12.040 4.665 9.251 1.00 98.31 121 SER A C 1
ATOM 962 O O . SER A 1 121 ? -12.532 3.929 8.398 1.00 98.31 121 SER A O 1
ATOM 964 N N . ASN A 1 122 ? -11.641 5.897 8.951 1.00 98.31 122 ASN A N 1
ATOM 965 C CA . ASN A 1 122 ? -11.649 6.498 7.626 1.00 98.31 122 ASN A CA 1
ATOM 966 C C . ASN A 1 122 ? -10.236 6.985 7.309 1.00 98.31 122 ASN A C 1
ATOM 968 O O . ASN A 1 122 ? -9.716 7.884 7.971 1.00 98.31 122 ASN A O 1
ATOM 972 N N . VAL A 1 123 ? -9.622 6.406 6.285 1.00 98.56 123 VAL A N 1
ATOM 973 C CA . VAL A 1 123 ? -8.226 6.640 5.924 1.00 98.56 123 VAL A CA 1
ATOM 974 C C . VAL A 1 123 ? -8.151 7.270 4.543 1.00 98.56 123 VAL A C 1
ATO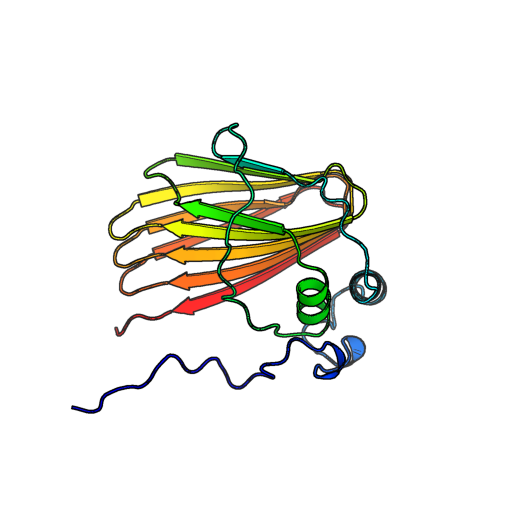M 976 O O . VAL A 1 123 ? -8.664 6.718 3.571 1.00 98.56 123 VAL A O 1
ATOM 979 N N . LEU A 1 124 ? -7.471 8.407 4.445 1.00 98.56 124 LEU A N 1
ATOM 980 C CA . LEU A 1 124 ? -6.919 8.883 3.181 1.00 98.56 124 LEU A CA 1
ATOM 981 C C . LEU A 1 124 ? -5.474 8.392 3.088 1.00 98.56 124 LEU A C 1
ATOM 983 O O . LEU A 1 124 ? -4.631 8.864 3.847 1.00 98.56 124 LEU A O 1
ATOM 987 N N . LEU A 1 125 ? -5.203 7.454 2.185 1.00 98.44 125 LEU A N 1
ATOM 988 C CA . LEU A 1 125 ? -3.868 6.926 1.919 1.00 98.44 125 LEU A CA 1
ATOM 989 C C . LEU A 1 125 ? -3.353 7.499 0.601 1.00 98.44 125 LEU A C 1
ATOM 991 O O . LEU A 1 125 ? -3.938 7.248 -0.448 1.00 98.44 125 LEU A O 1
ATOM 995 N N . THR A 1 126 ? -2.248 8.232 0.636 1.00 97.69 126 THR A N 1
ATOM 996 C CA . THR A 1 126 ? -1.623 8.793 -0.563 1.00 97.69 126 THR A CA 1
ATOM 997 C C . THR A 1 126 ? -0.284 8.117 -0.829 1.00 97.69 126 THR A C 1
ATOM 999 O O . THR A 1 126 ? 0.588 8.135 0.035 1.00 97.69 126 THR A O 1
ATOM 1002 N N . PHE A 1 127 ? -0.106 7.580 -2.035 1.00 97.00 127 PHE A N 1
ATOM 1003 C CA . PHE A 1 127 ? 1.198 7.220 -2.589 1.00 97.00 127 PHE A CA 1
ATOM 1004 C C . PHE A 1 127 ? 1.643 8.330 -3.541 1.00 97.00 127 PHE A C 1
ATOM 1006 O O . PHE A 1 127 ? 0.970 8.583 -4.540 1.00 97.00 127 PHE A O 1
ATOM 1013 N N . ASP A 1 128 ? 2.757 8.985 -3.228 1.00 95.12 128 ASP A N 1
ATOM 1014 C CA . ASP A 1 128 ? 3.286 10.141 -3.957 1.00 95.12 128 ASP A CA 1
ATOM 1015 C C . ASP A 1 128 ? 4.809 10.040 -4.134 1.00 95.12 128 ASP A C 1
ATOM 1017 O O . ASP A 1 128 ? 5.485 9.251 -3.467 1.00 95.12 128 ASP A O 1
ATOM 1021 N N . GLY A 1 129 ? 5.369 10.837 -5.040 1.00 92.06 129 GLY A N 1
ATOM 1022 C CA . GLY A 1 129 ? 6.811 11.007 -5.199 1.00 92.06 129 GLY A CA 1
ATOM 1023 C C . GLY A 1 129 ? 7.275 11.080 -6.651 1.00 92.06 129 GLY A C 1
ATOM 1024 O O . GLY A 1 129 ? 6.473 11.017 -7.587 1.00 92.06 129 GLY A O 1
ATOM 1025 N N . LYS A 1 130 ? 8.594 11.140 -6.838 1.00 91.88 130 LYS A N 1
ATOM 1026 C CA . LYS A 1 130 ? 9.228 11.368 -8.147 1.00 91.88 130 LYS A CA 1
ATOM 1027 C C . LYS A 1 130 ? 9.743 10.102 -8.821 1.00 91.88 130 LYS A C 1
ATOM 1029 O O . LYS A 1 130 ? 9.549 9.931 -10.019 1.00 91.88 130 LYS A O 1
ATOM 1034 N N . GLY A 1 131 ? 10.380 9.206 -8.070 1.00 90.69 131 GLY A N 1
ATOM 1035 C CA . GLY A 1 131 ? 10.936 7.972 -8.631 1.00 90.69 131 GLY A CA 1
ATOM 1036 C C . GLY A 1 131 ? 9.915 6.861 -8.788 1.00 90.69 131 GLY A C 1
ATOM 1037 O O . GLY A 1 131 ? 8.764 7.013 -8.387 1.00 90.69 131 GLY A O 1
ATOM 1038 N N . LYS A 1 132 ? 10.335 5.727 -9.339 1.00 91.56 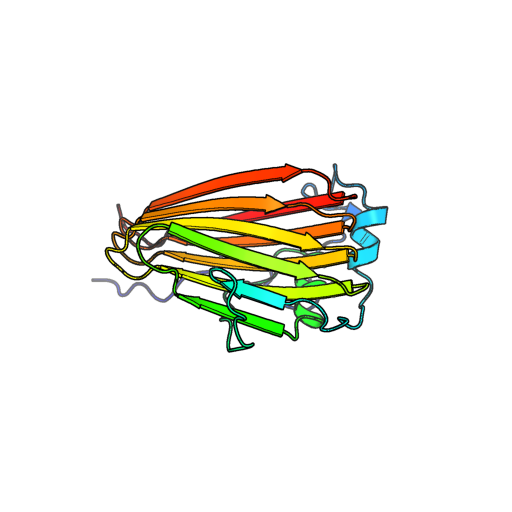132 LYS A N 1
ATOM 1039 C CA . LYS A 1 132 ? 9.569 4.477 -9.442 1.00 91.56 132 LYS A CA 1
ATOM 1040 C C . LYS A 1 132 ? 9.455 3.815 -8.066 1.00 91.56 132 LYS A C 1
ATOM 1042 O O . LYS A 1 132 ? 10.374 3.877 -7.256 1.00 91.56 132 LYS A O 1
ATOM 1047 N N . ALA A 1 133 ? 8.313 3.211 -7.754 1.00 92.88 133 ALA A N 1
ATOM 1048 C CA . ALA A 1 133 ? 8.148 2.518 -6.481 1.00 92.88 133 ALA A CA 1
ATOM 1049 C C . ALA A 1 133 ? 7.173 1.347 -6.555 1.00 92.88 133 ALA A C 1
ATOM 1051 O O . ALA A 1 133 ? 6.143 1.415 -7.235 1.00 92.88 133 ALA A O 1
ATOM 1052 N N . ILE A 1 134 ? 7.504 0.303 -5.795 1.00 93.94 134 ILE A N 1
ATOM 1053 C CA . ILE A 1 134 ? 6.633 -0.837 -5.525 1.00 93.94 134 ILE A CA 1
ATOM 1054 C C . ILE A 1 134 ? 6.168 -0.750 -4.070 1.00 93.94 134 ILE A C 1
ATOM 1056 O O . ILE A 1 134 ? 6.978 -0.672 -3.146 1.00 93.94 134 ILE A O 1
ATOM 1060 N N . TYR A 1 135 ? 4.858 -0.776 -3.866 1.00 94.56 135 TYR A N 1
ATOM 1061 C CA . TYR A 1 135 ? 4.233 -0.739 -2.555 1.00 94.56 135 TYR A CA 1
ATOM 1062 C C . TYR A 1 135 ? 3.457 -2.023 -2.334 1.00 94.56 135 TYR A C 1
ATOM 1064 O O . TYR A 1 135 ? 2.526 -2.331 -3.076 1.00 94.56 135 TYR A O 1
ATOM 1072 N N . PHE A 1 136 ? 3.802 -2.744 -1.280 1.00 94.50 136 PHE A N 1
ATOM 1073 C CA . PHE A 1 136 ? 2.909 -3.738 -0.714 1.00 94.50 136 PHE A CA 1
ATOM 1074 C C . PHE A 1 136 ? 2.041 -3.041 0.328 1.00 94.50 136 PHE A C 1
ATOM 1076 O O . PHE A 1 136 ? 2.561 -2.470 1.283 1.00 94.50 136 PHE A O 1
ATOM 1083 N N . LEU A 1 137 ? 0.731 -3.046 0.120 1.00 95.06 137 LEU A N 1
ATOM 1084 C CA . LEU A 1 137 ? -0.255 -2.569 1.077 1.00 95.06 137 LEU A CA 1
ATOM 1085 C C . LEU A 1 137 ? -0.958 -3.788 1.665 1.00 95.06 137 LEU A C 1
ATOM 1087 O O . LEU A 1 137 ? -1.642 -4.520 0.957 1.00 95.06 137 LEU A O 1
ATOM 1091 N N . GLU A 1 138 ? -0.797 -4.001 2.960 1.00 93.38 138 GLU A N 1
ATOM 1092 C CA . GLU A 1 138 ? -1.550 -5.004 3.702 1.00 93.38 138 GLU A CA 1
ATOM 1093 C C . GLU A 1 138 ? -2.561 -4.296 4.591 1.00 93.38 138 GLU A C 1
ATOM 1095 O O . GLU A 1 138 ? -2.224 -3.337 5.277 1.00 93.38 138 GLU A O 1
ATOM 1100 N N . VAL A 1 139 ? -3.805 -4.755 4.574 1.00 94.12 139 VAL A N 1
ATOM 1101 C CA . VAL A 1 139 ? -4.880 -4.229 5.411 1.00 94.12 139 VAL A CA 1
ATOM 1102 C C . VAL A 1 139 ? -5.522 -5.385 6.154 1.00 94.12 139 VAL A C 1
ATOM 1104 O O . VAL A 1 139 ? -6.011 -6.330 5.538 1.00 94.12 139 VAL A O 1
ATOM 1107 N N . GLU A 1 140 ? -5.562 -5.290 7.471 1.00 94.06 140 GLU A N 1
ATOM 1108 C CA . GLU A 1 140 ? -6.259 -6.233 8.333 1.00 94.06 140 GLU A CA 1
ATOM 1109 C C . GLU A 1 140 ? -7.374 -5.501 9.078 1.00 94.06 140 GLU A C 1
ATOM 1111 O O . GLU A 1 140 ? -7.139 -4.482 9.728 1.00 94.06 140 GLU A O 1
ATOM 1116 N N . ALA A 1 141 ? -8.596 -5.999 8.922 1.00 95.31 141 ALA A N 1
ATOM 1117 C CA . ALA A 1 141 ? -9.777 -5.511 9.613 1.00 95.31 141 ALA A CA 1
ATOM 1118 C C . ALA A 1 141 ? -10.265 -6.607 10.564 1.00 95.31 141 ALA A C 1
ATOM 1120 O O . ALA A 1 141 ? -10.664 -7.691 10.121 1.00 95.31 141 ALA A O 1
ATOM 1121 N N . GLU A 1 142 ? -10.189 -6.339 11.864 1.00 95.44 142 GLU A N 1
ATOM 1122 C CA . GLU A 1 142 ? -10.671 -7.244 12.905 1.00 95.44 142 GLU A CA 1
ATOM 1123 C C . GLU A 1 142 ? -12.194 -7.262 13.019 1.00 95.44 142 GLU A C 1
ATOM 1125 O O . GLU A 1 142 ? -12.898 -6.502 12.354 1.00 95.44 142 GLU A O 1
ATOM 1130 N N . GLU A 1 143 ? -12.693 -8.180 13.842 1.00 95.31 143 GLU A N 1
ATOM 1131 C CA . GLU A 1 143 ? -14.113 -8.444 14.041 1.00 95.31 143 GLU A CA 1
ATOM 1132 C C . GLU A 1 143 ? -14.929 -7.170 14.310 1.00 95.31 143 GLU A C 1
ATOM 1134 O O . GLU A 1 143 ? -14.495 -6.278 15.035 1.00 95.31 143 GLU A O 1
ATOM 1139 N N . GLU A 1 144 ? -16.093 -7.068 13.660 1.00 95.50 144 GLU A N 1
ATOM 1140 C CA . GLU A 1 144 ? -17.035 -5.936 13.782 1.00 95.50 144 GLU A CA 1
ATOM 1141 C C . GLU A 1 144 ? -16.466 -4.540 13.424 1.00 95.50 144 GLU A C 1
ATOM 1143 O O . GLU A 1 144 ? -17.163 -3.529 13.534 1.00 95.50 144 GLU A O 1
ATOM 1148 N N . SER A 1 145 ? -15.229 -4.448 12.922 1.00 96.94 145 SER A N 1
ATOM 1149 C CA . SER A 1 145 ? -14.635 -3.171 12.512 1.00 96.94 145 SER A CA 1
ATOM 1150 C C . SER A 1 145 ? -15.212 -2.647 11.190 1.00 96.94 145 SER A C 1
ATOM 1152 O O . SER A 1 145 ? -15.640 -3.397 10.307 1.00 96.94 145 SER A O 1
ATOM 1154 N N . TYR A 1 146 ? -15.185 -1.328 11.007 1.00 97.75 146 TYR A N 1
ATOM 1155 C CA . TYR A 1 146 ? -15.451 -0.657 9.740 1.00 97.75 146 TYR A CA 1
ATOM 1156 C C . TYR A 1 146 ? -14.242 0.175 9.318 1.00 97.75 146 TYR A C 1
ATOM 1158 O O . TYR A 1 146 ? -13.844 1.114 10.005 1.00 97.75 146 TYR A O 1
ATOM 1166 N N . VAL A 1 147 ? -13.697 -0.107 8.135 1.00 97.62 147 VAL A N 1
ATOM 1167 C CA . VAL A 1 147 ? -12.564 0.632 7.569 1.00 97.62 147 VAL A CA 1
ATOM 1168 C C . VAL A 1 147 ? -12.915 1.145 6.178 1.00 97.62 147 VAL A C 1
ATOM 1170 O O . VAL A 1 147 ? -13.118 0.374 5.244 1.00 97.62 147 VAL A O 1
ATOM 1173 N N . SER A 1 148 ? -12.946 2.464 6.003 1.00 98.31 148 SER A N 1
ATOM 1174 C CA . SER A 1 148 ? -13.052 3.102 4.689 1.00 98.31 148 SER A CA 1
ATOM 1175 C C . SER A 1 148 ? -11.705 3.676 4.276 1.00 98.31 148 SER A C 1
ATOM 1177 O O . SER A 1 148 ? -11.266 4.673 4.841 1.00 98.31 148 SER A O 1
ATOM 1179 N N . ILE A 1 149 ? -11.075 3.102 3.255 1.00 98.31 149 ILE A N 1
ATOM 1180 C CA . ILE A 1 149 ? -9.788 3.562 2.727 1.00 98.31 149 ILE A CA 1
ATOM 1181 C C . ILE A 1 149 ? -10.007 4.200 1.359 1.00 98.31 149 ILE A C 1
ATOM 1183 O O . ILE A 1 149 ? -10.473 3.560 0.416 1.00 98.31 149 ILE A O 1
ATOM 1187 N N . THR A 1 150 ? -9.641 5.468 1.237 1.00 98.31 150 THR A N 1
ATOM 1188 C CA . THR A 1 150 ? -9.496 6.146 -0.048 1.00 98.31 150 THR A CA 1
ATOM 1189 C C . THR A 1 150 ? -8.017 6.192 -0.390 1.00 98.31 150 THR A C 1
ATOM 1191 O O . THR A 1 150 ? -7.250 6.873 0.287 1.00 98.31 150 THR A O 1
ATOM 1194 N N . VAL A 1 151 ? -7.624 5.463 -1.430 1.00 97.69 151 VAL A N 1
ATOM 1195 C CA . VAL A 1 151 ? -6.256 5.423 -1.938 1.00 97.69 151 VAL A CA 1
ATOM 1196 C C . VAL A 1 151 ? -6.110 6.424 -3.076 1.00 97.69 151 VAL A C 1
ATOM 1198 O O . VAL A 1 151 ? -6.872 6.390 -4.040 1.00 97.69 151 VAL A O 1
ATOM 1201 N N . LEU A 1 152 ? -5.113 7.294 -2.967 1.00 96.44 152 LEU A N 1
ATOM 1202 C CA . LEU A 1 152 ? -4.701 8.238 -3.992 1.00 96.44 152 LEU A CA 1
ATOM 1203 C C . LEU A 1 152 ? -3.297 7.870 -4.474 1.00 96.44 152 LEU A C 1
ATOM 1205 O O . LEU A 1 152 ? -2.322 8.055 -3.750 1.00 96.44 152 LEU A O 1
ATOM 1209 N N . CYS A 1 153 ? -3.194 7.356 -5.694 1.00 95.19 153 CYS A N 1
ATOM 1210 C CA . CYS A 1 153 ? -1.922 7.145 -6.377 1.00 95.19 153 CYS A CA 1
ATOM 1211 C C . CYS A 1 153 ? -1.630 8.361 -7.259 1.00 95.19 153 CYS A C 1
ATOM 1213 O O . CYS A 1 153 ? -2.354 8.606 -8.225 1.00 95.19 153 CYS A O 1
ATOM 1215 N N . GLN A 1 154 ? -0.583 9.112 -6.925 1.00 93.56 154 GLN A N 1
ATOM 1216 C CA . GLN A 1 154 ? -0.170 10.327 -7.626 1.00 93.56 154 GLN A CA 1
ATOM 1217 C C . GLN A 1 154 ? 1.364 10.451 -7.699 1.00 93.56 154 GLN A C 1
ATOM 1219 O O . GLN A 1 154 ? 2.100 9.548 -7.281 1.00 93.56 154 GLN A O 1
ATOM 1224 N N . GLY A 1 155 ? 1.836 11.572 -8.244 1.00 89.62 155 GLY A N 1
ATOM 1225 C CA . GLY A 1 155 ? 3.256 11.911 -8.366 1.00 89.62 155 GLY A CA 1
ATOM 1226 C C . GLY A 1 155 ? 3.762 11.830 -9.804 1.00 89.62 155 GLY A C 1
ATOM 1227 O O . GLY A 1 155 ? 2.992 11.580 -10.719 1.00 89.62 155 GLY A O 1
ATOM 1228 N N . GLU A 1 156 ? 5.055 12.054 -10.013 1.00 90.50 156 GLU A N 1
ATOM 1229 C CA . GLU A 1 156 ? 5.672 12.048 -11.352 1.00 90.50 156 GLU A CA 1
ATOM 1230 C C . GLU A 1 156 ? 6.151 10.646 -11.765 1.00 90.50 156 GLU A C 1
ATOM 1232 O O . GLU A 1 156 ? 6.275 10.337 -12.951 1.00 90.50 156 GLU A O 1
ATOM 1237 N N . GLY A 1 157 ? 6.419 9.788 -10.778 1.00 89.69 157 GLY A N 1
ATOM 1238 C CA . GLY A 1 157 ? 7.019 8.475 -10.980 1.00 89.69 157 GLY A CA 1
ATOM 1239 C C . GLY A 1 157 ? 6.046 7.359 -11.355 1.00 89.69 157 GLY A C 1
ATOM 1240 O O . GLY A 1 157 ? 4.842 7.554 -11.528 1.00 89.69 157 GLY A O 1
ATOM 1241 N N . GLU A 1 158 ? 6.588 6.146 -11.460 1.00 91.44 158 GLU A N 1
ATOM 1242 C CA . GLU A 1 158 ? 5.825 4.920 -11.716 1.00 91.44 158 GLU A CA 1
ATOM 1243 C C . GLU A 1 158 ? 5.402 4.257 -10.393 1.00 91.44 158 GLU A C 1
ATOM 1245 O O . GLU A 1 158 ? 6.166 4.225 -9.424 1.00 91.44 158 GLU A O 1
ATOM 1250 N N . ARG A 1 159 ? 4.175 3.738 -10.321 1.00 91.75 159 ARG A N 1
ATOM 1251 C CA . ARG A 1 159 ? 3.569 3.211 -9.090 1.00 91.75 159 ARG A CA 1
ATOM 1252 C C . ARG A 1 159 ? 3.030 1.808 -9.325 1.00 91.75 159 ARG A C 1
ATOM 1254 O O . ARG A 1 159 ? 2.101 1.625 -10.105 1.00 91.75 159 ARG A O 1
ATOM 1261 N N . PHE A 1 160 ? 3.576 0.829 -8.618 1.00 91.88 160 PHE A N 1
ATOM 1262 C CA . PHE A 1 160 ? 2.998 -0.508 -8.537 1.00 91.88 160 PHE A CA 1
ATOM 1263 C C . PHE A 1 160 ? 2.528 -0.731 -7.113 1.00 91.88 160 PHE A C 1
ATOM 1265 O O . PHE A 1 160 ? 3.327 -0.655 -6.186 1.00 91.88 160 PHE A O 1
ATOM 1272 N N . VAL A 1 161 ? 1.237 -0.978 -6.933 1.00 93.25 161 VAL A N 1
ATOM 1273 C CA . VAL A 1 161 ? 0.660 -1.244 -5.618 1.00 93.25 161 VAL A CA 1
ATOM 1274 C C . VAL A 1 161 ? 0.046 -2.634 -5.622 1.00 93.25 161 VAL A C 1
ATOM 1276 O O . VAL A 1 161 ? -0.884 -2.907 -6.383 1.00 93.25 161 VAL A O 1
ATOM 1279 N N . TYR A 1 162 ? 0.570 -3.495 -4.758 1.00 92.69 162 TYR A N 1
ATOM 1280 C CA . TYR A 1 162 ? 0.015 -4.803 -4.445 1.00 92.69 162 TYR A CA 1
ATOM 1281 C C . TYR A 1 162 ? -0.727 -4.698 -3.127 1.00 92.69 162 TYR A C 1
ATOM 1283 O O . TYR A 1 162 ? -0.129 -4.591 -2.061 1.00 92.69 162 TYR A O 1
ATOM 1291 N N . ASP A 1 163 ? -2.042 -4.690 -3.225 1.00 93.31 163 ASP A N 1
ATOM 1292 C CA . ASP A 1 163 ? -2.954 -4.453 -2.130 1.00 93.31 163 ASP A CA 1
ATOM 1293 C C . ASP A 1 163 ? -3.614 -5.764 -1.692 1.00 93.31 163 ASP A C 1
ATOM 1295 O O . ASP A 1 163 ? -4.197 -6.493 -2.495 1.00 93.31 163 ASP A O 1
ATOM 1299 N N . THR A 1 164 ? -3.510 -6.102 -0.413 1.00 91.94 164 THR A N 1
ATOM 1300 C CA . THR A 1 164 ? -4.108 -7.307 0.159 1.00 91.94 164 THR A CA 1
ATOM 1301 C C . THR A 1 164 ? -4.859 -6.995 1.430 1.00 91.94 164 THR A C 1
ATOM 1303 O O . THR A 1 164 ? -4.373 -6.305 2.316 1.00 91.94 164 THR A O 1
ATOM 1306 N N . THR A 1 165 ? -6.065 -7.545 1.517 1.00 92.81 165 THR A N 1
ATOM 1307 C CA . THR A 1 165 ? -6.998 -7.299 2.613 1.00 92.81 165 THR A CA 1
ATOM 1308 C C . THR A 1 165 ? -7.383 -8.593 3.277 1.00 92.81 165 THR A C 1
ATOM 1310 O O . THR A 1 165 ? -7.757 -9.542 2.588 1.00 92.81 165 THR A O 1
ATOM 1313 N N . ARG A 1 166 ? -7.391 -8.598 4.603 1.00 92.00 166 ARG A N 1
ATOM 1314 C CA . ARG A 1 166 ? -8.018 -9.636 5.411 1.00 92.00 166 ARG A CA 1
ATOM 1315 C C . ARG A 1 166 ? -9.172 -9.029 6.176 1.00 92.00 166 ARG A C 1
ATOM 1317 O O . ARG A 1 166 ? -9.014 -7.997 6.823 1.00 92.00 166 ARG A O 1
ATOM 1324 N N . ILE A 1 167 ? -10.329 -9.649 6.026 1.00 93.81 167 ILE A N 1
ATOM 1325 C CA . ILE A 1 167 ? -11.596 -9.162 6.552 1.00 93.81 167 ILE A CA 1
ATOM 1326 C C . ILE A 1 167 ? -12.127 -10.250 7.477 1.00 93.81 167 ILE A C 1
ATOM 1328 O O . ILE A 1 167 ? -12.557 -11.306 7.004 1.00 93.81 167 ILE A O 1
ATOM 1332 N N . SER A 1 168 ? -12.038 -9.994 8.782 1.00 93.69 168 SER A N 1
ATOM 1333 C CA . SER A 1 168 ? -12.530 -10.889 9.832 1.00 93.69 168 SER A CA 1
ATOM 1334 C C . SER A 1 168 ? -14.060 -10.940 9.877 1.00 93.69 168 SER A C 1
ATOM 1336 O O . SER A 1 168 ? -14.746 -10.244 9.125 1.00 93.69 168 SER A O 1
ATOM 1338 N N . SER A 1 169 ? -14.603 -11.794 10.751 1.00 92.12 169 SER A N 1
ATOM 1339 C CA . SER A 1 169 ? -16.049 -11.936 10.962 1.00 92.12 169 SER A CA 1
ATOM 1340 C C . SER A 1 169 ? -16.719 -10.573 11.149 1.00 92.12 169 SER A C 1
ATOM 1342 O O . SER A 1 169 ? -16.239 -9.749 11.920 1.00 92.12 169 SER A O 1
ATOM 1344 N N . MET A 1 170 ? -17.801 -10.316 10.408 1.00 92.50 170 MET A N 1
ATOM 1345 C CA . MET A 1 170 ? -18.615 -9.091 10.497 1.00 92.50 170 MET A CA 1
ATOM 1346 C C . MET A 1 170 ? -17.903 -7.758 10.185 1.00 92.50 170 MET A C 1
ATOM 1348 O O . MET A 1 170 ? -18.557 -6.714 10.097 1.00 92.50 170 MET A O 1
ATOM 1352 N N . ALA A 1 171 ? -16.596 -7.787 9.916 1.00 96.00 171 ALA A N 1
ATOM 1353 C CA . ALA A 1 171 ? -15.817 -6.627 9.526 1.00 96.00 171 ALA A CA 1
ATOM 1354 C C . ALA A 1 171 ? -16.238 -6.113 8.142 1.00 96.00 171 ALA A C 1
ATOM 1356 O O . ALA A 1 171 ? -16.610 -6.868 7.237 1.00 96.00 171 ALA A O 1
ATOM 1357 N N . LYS A 1 172 ? -16.148 -4.800 7.945 1.00 96.31 172 LYS A N 1
ATOM 1358 C CA . LYS A 1 172 ? -16.534 -4.116 6.708 1.00 96.31 172 LYS A CA 1
ATOM 1359 C C . LYS A 1 172 ? -15.378 -3.271 6.210 1.00 96.31 172 LYS A C 1
ATOM 1361 O O . LYS A 1 172 ? -14.942 -2.344 6.883 1.00 96.31 172 LYS A O 1
ATOM 1366 N N . VAL A 1 173 ? -14.936 -3.529 4.982 1.00 96.75 173 VAL A N 1
ATOM 1367 C CA . VAL A 1 173 ? -13.909 -2.712 4.328 1.00 96.75 173 VAL A CA 1
ATOM 1368 C C . VAL A 1 173 ? -14.472 -2.077 3.067 1.00 96.75 173 VAL A C 1
ATOM 1370 O O . VAL A 1 173 ? -14.906 -2.765 2.145 1.00 96.75 173 VAL A O 1
ATOM 1373 N N . LYS A 1 174 ? -14.438 -0.746 3.009 1.00 97.06 174 LYS A N 1
ATOM 1374 C CA . LYS A 1 174 ? -14.741 0.038 1.811 1.00 97.06 174 LYS A CA 1
ATOM 1375 C C . LYS A 1 174 ? -13.440 0.560 1.214 1.00 97.06 174 LYS A C 1
ATOM 1377 O O . LYS A 1 174 ? -12.641 1.176 1.914 1.00 97.06 174 LYS A O 1
ATOM 1382 N N . ARG A 1 175 ? -13.258 0.379 -0.095 1.00 95.44 175 ARG A N 1
ATOM 1383 C CA . ARG A 1 175 ? -12.131 0.941 -0.850 1.00 95.44 175 ARG A CA 1
ATOM 1384 C C . ARG A 1 175 ? -12.609 1.890 -1.936 1.00 95.44 175 ARG A C 1
ATOM 1386 O O . ARG A 1 175 ? -13.504 1.551 -2.701 1.00 95.44 175 ARG A O 1
ATOM 1393 N N . ASN A 1 176 ? -11.963 3.046 -2.023 1.00 96.75 176 ASN A N 1
ATOM 1394 C CA . ASN A 1 176 ? -12.020 3.923 -3.189 1.00 96.75 176 ASN A CA 1
ATOM 1395 C C . ASN A 1 176 ? -10.592 4.086 -3.712 1.00 96.75 176 ASN A C 1
ATOM 1397 O O . ASN A 1 176 ? -9.687 4.334 -2.920 1.00 96.75 176 ASN A O 1
ATOM 1401 N N . LEU A 1 177 ? -10.390 3.970 -5.020 1.00 96.56 177 LEU A N 1
ATOM 1402 C CA . LEU A 1 177 ? -9.086 4.140 -5.655 1.00 96.56 177 LEU A CA 1
ATOM 1403 C C . LEU A 1 177 ? -9.150 5.306 -6.638 1.00 96.56 177 LEU A C 1
ATOM 1405 O O . LEU A 1 177 ? -10.030 5.348 -7.496 1.00 96.56 177 LEU A O 1
ATOM 1409 N N . LEU A 1 178 ? -8.202 6.230 -6.520 1.00 95.50 178 LEU A N 1
ATOM 1410 C CA . LEU A 1 178 ? -7.995 7.331 -7.446 1.00 95.50 178 LEU A CA 1
ATOM 1411 C C . LEU A 1 178 ? -6.550 7.288 -7.942 1.00 95.50 178 LEU A C 1
ATOM 1413 O O . LEU A 1 178 ? -5.618 7.474 -7.164 1.00 95.50 178 LEU A O 1
ATOM 1417 N N . CYS A 1 179 ? -6.364 7.067 -9.240 1.00 91.88 179 CYS A N 1
ATOM 1418 C CA . CYS A 1 179 ? -5.054 7.103 -9.888 1.00 91.88 179 CYS A CA 1
ATOM 1419 C C . CYS A 1 179 ? -4.944 8.407 -10.683 1.00 91.88 179 CYS A C 1
ATOM 1421 O O . CYS A 1 179 ? -5.499 8.513 -11.775 1.00 91.88 179 CYS A O 1
ATOM 1423 N N . LEU A 1 180 ? -4.281 9.414 -10.112 1.00 85.62 180 LEU A N 1
ATOM 1424 C CA . LEU A 1 180 ? -4.225 10.779 -10.631 1.00 85.62 180 LEU A CA 1
ATOM 1425 C C . LEU A 1 180 ? -2.762 11.230 -10.775 1.00 85.62 180 LEU A C 1
ATOM 1427 O O . LEU A 1 180 ? -2.156 11.702 -9.822 1.00 85.62 180 LEU A O 1
ATOM 1431 N N . GLY A 1 181 ? -2.197 11.119 -11.980 1.00 78.69 181 GLY A N 1
ATOM 1432 C CA . GLY A 1 181 ? -0.986 11.864 -12.362 1.00 78.69 181 GLY A CA 1
ATOM 1433 C C . GLY A 1 181 ? 0.339 11.097 -12.418 1.00 78.69 181 GLY A C 1
ATOM 1434 O O . GLY A 1 181 ? 1.263 11.603 -13.043 1.00 78.69 181 GLY A O 1
ATOM 1435 N N . ALA A 1 182 ? 0.430 9.881 -11.873 1.00 83.56 182 ALA A N 1
ATOM 1436 C CA . ALA A 1 182 ? 1.624 9.042 -12.029 1.00 83.56 182 ALA A CA 1
ATOM 1437 C C . ALA A 1 182 ? 1.865 8.652 -13.496 1.00 83.56 182 ALA A C 1
ATOM 1439 O O . ALA A 1 182 ? 0.923 8.312 -14.216 1.00 83.56 182 ALA A O 1
ATOM 1440 N N . LYS A 1 183 ? 3.137 8.641 -13.923 1.00 86.56 183 LYS A N 1
ATOM 1441 C CA . LYS A 1 183 ? 3.549 8.285 -15.296 1.00 86.56 183 LYS A CA 1
ATOM 1442 C C . LYS A 1 183 ? 3.035 6.908 -15.721 1.00 86.56 183 LYS A C 1
ATOM 1444 O O . LYS A 1 183 ? 2.683 6.699 -16.878 1.00 86.56 183 LYS A O 1
ATOM 1449 N N . PHE A 1 184 ? 2.994 5.979 -14.774 1.00 88.25 184 PHE A N 1
ATOM 1450 C CA . PHE A 1 184 ? 2.371 4.671 -14.913 1.00 88.25 184 PHE A CA 1
ATOM 1451 C C . PHE A 1 184 ? 1.847 4.236 -13.544 1.00 88.25 184 PHE A C 1
ATOM 1453 O O . PHE A 1 184 ? 2.545 4.398 -12.543 1.00 88.25 184 PHE A O 1
ATOM 1460 N N . THR A 1 185 ? 0.634 3.685 -13.482 1.00 90.50 185 THR A N 1
ATOM 1461 C CA . THR A 1 185 ? 0.096 3.078 -12.257 1.00 90.50 185 THR A CA 1
ATOM 1462 C C . THR A 1 185 ? -0.476 1.706 -12.558 1.00 90.50 185 THR A C 1
ATOM 1464 O O . THR A 1 185 ? -1.376 1.587 -13.386 1.00 90.50 185 THR A O 1
ATOM 1467 N N . ARG A 1 186 ? -0.022 0.697 -11.815 1.00 90.62 186 ARG A N 1
ATOM 1468 C CA . ARG A 1 186 ? -0.701 -0.592 -11.691 1.00 90.62 186 ARG A CA 1
ATOM 1469 C C . ARG A 1 186 ? -1.120 -0.791 -10.244 1.00 90.62 186 ARG A C 1
ATOM 1471 O O . ARG A 1 186 ? -0.301 -0.684 -9.335 1.00 90.62 186 ARG A O 1
ATOM 1478 N N . TYR A 1 187 ? -2.394 -1.095 -10.045 1.00 91.94 187 TYR A N 1
ATOM 1479 C CA . TYR A 1 187 ? -2.960 -1.392 -8.737 1.00 91.94 187 TYR A CA 1
ATOM 1480 C C . TYR A 1 187 ? -3.631 -2.760 -8.798 1.00 91.94 187 TYR A C 1
ATOM 1482 O O . TYR A 1 187 ? -4.608 -2.937 -9.524 1.00 91.94 187 TYR A O 1
ATOM 1490 N N . ALA A 1 188 ? -3.098 -3.726 -8.058 1.00 90.25 188 ALA A N 1
ATOM 1491 C CA . ALA A 1 188 ? -3.636 -5.075 -7.973 1.00 90.25 188 ALA A CA 1
ATOM 1492 C C . ALA A 1 188 ? -4.153 -5.305 -6.553 1.00 90.25 188 ALA A C 1
ATOM 1494 O O . ALA A 1 188 ? -3.373 -5.252 -5.608 1.00 90.25 188 ALA A O 1
ATOM 1495 N N . SER A 1 189 ? -5.456 -5.552 -6.400 1.00 91.19 189 SER A N 1
ATOM 1496 C CA . SER A 1 189 ? -6.090 -5.736 -5.089 1.00 91.19 189 SER A CA 1
ATOM 1497 C C . SER A 1 189 ? -6.614 -7.150 -4.901 1.00 91.19 189 SER A C 1
ATOM 1499 O O . SER A 1 189 ? -7.149 -7.764 -5.827 1.00 91.19 189 SER A O 1
ATOM 1501 N N . ARG A 1 190 ? -6.472 -7.663 -3.681 1.00 90.25 190 ARG A N 1
ATOM 1502 C CA . ARG A 1 190 ? -6.962 -8.968 -3.244 1.00 90.25 190 ARG A CA 1
ATOM 1503 C C . ARG A 1 190 ? -7.639 -8.838 -1.891 1.00 90.25 190 ARG A C 1
ATOM 1505 O O . ARG A 1 190 ? -7.162 -8.123 -1.012 1.00 90.25 190 ARG A O 1
ATOM 1512 N N . ALA A 1 191 ? -8.726 -9.573 -1.708 1.00 90.81 191 ALA A N 1
ATOM 1513 C CA . ALA A 1 191 ? -9.425 -9.649 -0.437 1.00 90.81 191 ALA A CA 1
ATOM 1514 C C . ALA A 1 191 ? -9.641 -11.109 -0.043 1.00 90.81 191 ALA A C 1
ATOM 1516 O O . ALA A 1 191 ? -10.032 -11.934 -0.869 1.00 90.81 191 ALA A O 1
ATOM 1517 N N . PHE A 1 192 ? -9.382 -11.395 1.226 1.00 89.56 192 PHE A N 1
ATOM 1518 C CA . PHE A 1 192 ? -9.626 -12.667 1.881 1.00 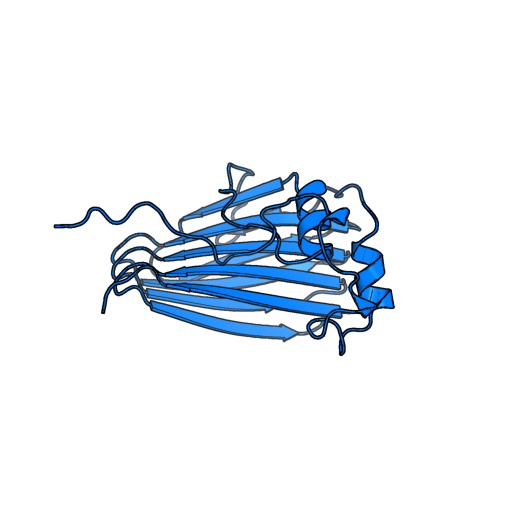89.56 192 PHE A CA 1
ATOM 1519 C C . PHE A 1 192 ? -10.639 -12.429 3.000 1.00 89.56 192 PHE A C 1
ATOM 1521 O O . PHE A 1 192 ? -10.452 -11.535 3.827 1.00 89.56 192 PHE A O 1
ATOM 1528 N N . PHE A 1 193 ? -11.707 -13.219 3.009 1.00 89.00 193 PHE A N 1
ATOM 1529 C CA . PHE A 1 193 ? -12.785 -13.131 3.989 1.00 89.00 193 PHE A CA 1
ATOM 1530 C C . PHE A 1 193 ? -12.686 -14.341 4.916 1.00 89.00 193 PHE A C 1
ATOM 1532 O O . PHE A 1 193 ? -12.669 -15.471 4.429 1.00 89.00 193 PHE A O 1
ATOM 1539 N N . SER A 1 194 ? -12.591 -14.117 6.226 1.00 75.81 194 SER A N 1
ATOM 1540 C CA . SER A 1 194 ? -12.410 -15.175 7.233 1.00 75.81 194 SER A CA 1
ATOM 1541 C C . SER A 1 194 ? -13.624 -15.382 8.154 1.00 75.81 194 SER A C 1
ATOM 1543 O O . SER A 1 194 ? -13.502 -16.036 9.184 1.00 75.81 194 SER A O 1
ATOM 1545 N N . GLY A 1 195 ? -14.807 -14.878 7.790 1.00 58.88 195 GLY A N 1
ATOM 1546 C CA . GLY A 1 195 ? -16.046 -15.067 8.557 1.00 58.88 195 GLY A CA 1
ATOM 1547 C C . GLY A 1 195 ? -16.929 -16.204 8.033 1.00 58.88 195 GLY A C 1
ATOM 1548 O O . GLY A 1 195 ? -17.153 -16.318 6.828 1.00 58.88 195 GLY A O 1
ATOM 1549 N N . SER A 1 196 ? -17.473 -17.018 8.938 1.00 51.69 196 SER A N 1
ATOM 1550 C CA . SER A 1 196 ? -18.650 -17.852 8.672 1.00 51.69 196 SER A CA 1
ATOM 1551 C C . SER A 1 196 ? -19.901 -16.971 8.633 1.00 51.69 196 SER A C 1
ATOM 1553 O O . SER A 1 196 ? -20.120 -16.196 9.562 1.00 51.69 196 SER A O 1
ATOM 1555 N N . HIS A 1 197 ? -20.684 -17.079 7.556 1.00 43.06 197 HIS A N 1
ATOM 1556 C CA . HIS A 1 197 ? -22.018 -16.477 7.449 1.00 43.06 197 HIS A CA 1
ATOM 1557 C C . HIS A 1 197 ? -23.011 -17.087 8.440 1.00 43.06 197 HIS A C 1
ATOM 1559 O O . HIS A 1 197 ? -22.907 -18.311 8.691 1.00 43.06 197 HIS A O 1
#

Secondary structure (DSSP, 8-state):
-----S----S------GGGSPPGGG-GGGTTS-HHHHHTTTS-----S-EEEEETTEEPPP----------SHHHHHHHHH--EEEEEEPPSEEEEEEEEE-SSEEEEEEEEEE-TT-EEEEEEEEEESSEEEEEEEEEE-TT-EEEEEEEE-SSSEEEEEEEEEE-TT-EEEEEEEE-S-SEEEEEEEEEE----